Protein AF-0000000066574871 (afdb_homodimer)

Nearest PDB structures (foldseek):
  5jp5-assembly3_C  TM=9.914E-01  e=4.142E-23  Rattus norvegicus
  5jpg-assembly1_A  TM=9.359E-01  e=5.657E-23  Rattus norvegicus
  3wv6-assembly2_B  TM=9.680E-01  e=3.611E-21  Homo sapiens
  3nv2-assembly1_A  TM=9.596E-01  e=7.871E-21  Homo sapiens
  5nld-assembly1_B  TM=9.326E-01  e=5.595E-13  Gallus gallus

Organism: Rattus norvegicus (NCBI:txid10116)

Structure (mmCIF, N/CA/C/O backbone):
data_AF-0000000066574871-model_v1
#
loop_
_entity.id
_entity.type
_entity.pdbx_description
1 polymer Galectin
#
loop_
_atom_site.group_PDB
_atom_site.id
_atom_site.type_symbol
_atom_site.label_atom_id
_atom_site.label_alt_id
_atom_site.label_comp_id
_atom_site.label_asym_id
_atom_site.label_entity_id
_atom_site.label_seq_id
_atom_site.pdbx_PDB_ins_code
_atom_site.Cartn_x
_atom_site.Cartn_y
_atom_site.Cartn_z
_atom_site.occupancy
_atom_site.B_iso_or_equiv
_atom_site.auth_seq_id
_atom_site.auth_comp_id
_atom_site.auth_asym_id
_atom_site.auth_atom_id
_atom_site.pdbx_PDB_model_num
ATOM 1 N N . MET A 1 1 ? 4.863 -33 -29.828 1 23.64 1 MET A N 1
ATOM 2 C CA . MET A 1 1 ? 4.766 -32.375 -28.516 1 23.64 1 MET A CA 1
ATOM 3 C C . MET A 1 1 ? 4.41 -30.906 -28.656 1 23.64 1 MET A C 1
ATOM 5 O O . MET A 1 1 ? 5.008 -30.188 -29.453 1 23.64 1 MET A O 1
ATOM 9 N N . GLY A 1 2 ? 3.1 -30.438 -28.438 1 27.36 2 GLY A N 1
ATOM 10 C CA . GLY A 1 2 ? 2.348 -29.328 -28.984 1 27.36 2 GLY A CA 1
ATOM 11 C C . GLY A 1 2 ? 2.965 -27.969 -28.656 1 27.36 2 GLY A C 1
ATOM 12 O O . GLY A 1 2 ? 3.516 -27.781 -27.562 1 27.36 2 GLY A O 1
ATOM 13 N N . ARG A 1 3 ? 3.59 -27.234 -29.438 1 31.97 3 ARG A N 1
ATOM 14 C CA . ARG A 1 3 ? 4.023 -25.844 -29.547 1 31.97 3 ARG A CA 1
ATOM 15 C C . ARG A 1 3 ? 2.988 -24.906 -28.938 1 31.97 3 ARG A C 1
ATOM 17 O O . ARG A 1 3 ? 2.021 -24.531 -29.609 1 31.97 3 ARG A O 1
ATOM 24 N N . GLY A 1 4 ? 2.291 -25.234 -27.906 1 35.19 4 GLY A N 1
ATOM 25 C CA . GLY A 1 4 ? 1.147 -24.5 -27.391 1 35.19 4 GLY A CA 1
ATOM 26 C C . GLY A 1 4 ? 1.333 -22.984 -27.438 1 35.19 4 GLY A C 1
ATOM 27 O O . GLY A 1 4 ? 2.463 -22.5 -27.406 1 35.19 4 GLY A O 1
ATOM 28 N N . ASP A 1 5 ? 0.382 -22.141 -28 1 36.69 5 ASP A N 1
ATOM 29 C CA . ASP A 1 5 ? 0.042 -20.781 -28.422 1 36.69 5 ASP A CA 1
ATOM 30 C C . ASP A 1 5 ? 0.341 -19.781 -27.297 1 36.69 5 ASP A C 1
ATOM 32 O O . ASP A 1 5 ? -0.518 -19.5 -26.453 1 36.69 5 ASP A O 1
ATOM 36 N N . TRP A 1 6 ? 1.341 -19.891 -26.531 1 39.75 6 TRP A N 1
ATOM 37 C CA . TRP A 1 6 ? 1.643 -18.672 -25.781 1 39.75 6 TRP A CA 1
ATOM 38 C C . TRP A 1 6 ? 1.499 -17.438 -26.672 1 39.75 6 TRP A C 1
ATOM 40 O O . TRP A 1 6 ? 1.79 -16.312 -26.234 1 39.75 6 TRP A O 1
ATOM 50 N N . GLU A 1 7 ? 1.401 -17.562 -28.031 1 43.69 7 GLU A N 1
ATOM 51 C CA . GLU A 1 7 ? 1.072 -16.5 -28.969 1 43.69 7 GLU A CA 1
ATOM 52 C C . GLU A 1 7 ? -0.058 -15.625 -28.438 1 43.69 7 GLU A C 1
ATOM 54 O O . GLU A 1 7 ? -0.18 -14.461 -28.828 1 43.69 7 GLU A O 1
ATOM 59 N N . TRP A 1 8 ? -0.9 -16.266 -27.672 1 42.22 8 TRP A N 1
ATOM 60 C CA . TRP A 1 8 ? -1.989 -15.445 -27.156 1 42.22 8 TRP A CA 1
ATOM 61 C C . TRP A 1 8 ? -1.45 -14.297 -26.328 1 42.22 8 TRP A C 1
ATOM 63 O O . TRP A 1 8 ? -2.082 -13.242 -26.234 1 42.22 8 TRP A O 1
ATOM 73 N N . TYR A 1 9 ? -0.286 -14.57 -25.562 1 46.28 9 TYR A N 1
ATOM 74 C CA . TYR A 1 9 ? 0.274 -13.445 -24.828 1 46.28 9 TYR A CA 1
ATOM 75 C C . TYR A 1 9 ? 0.568 -12.273 -25.75 1 46.28 9 TYR A C 1
ATOM 77 O O . TYR A 1 9 ? 0.369 -11.109 -25.375 1 46.28 9 TYR A O 1
ATOM 85 N N . ARG A 1 10 ? 1.122 -12.602 -26.922 1 42.72 10 ARG A N 1
ATOM 86 C CA . ARG A 1 10 ? 1.511 -11.562 -27.875 1 42.72 10 ARG A CA 1
ATOM 87 C C . ARG A 1 10 ? 0.312 -10.711 -28.281 1 42.72 10 ARG A C 1
ATOM 89 O O . ARG A 1 10 ? 0.451 -9.508 -28.516 1 42.72 10 ARG A O 1
ATOM 96 N N . SER A 1 11 ? -0.796 -11.328 -28.516 1 42.88 11 SER A N 1
ATOM 97 C CA . SER A 1 11 ? -1.905 -10.539 -29.031 1 42.88 11 SER A CA 1
ATOM 98 C C . SER A 1 11 ? -2.441 -9.57 -27.984 1 42.88 11 SER A C 1
ATOM 100 O O . SER A 1 11 ? -3.219 -8.672 -28.297 1 42.88 11 SER A O 1
ATOM 102 N N . PHE A 1 12 ? -2.406 -9.898 -26.797 1 38.66 12 PHE A N 1
ATOM 103 C CA . PHE A 1 12 ? -2.963 -8.961 -25.844 1 38.66 12 PHE A CA 1
ATOM 104 C C . PHE A 1 12 ? -1.996 -7.809 -25.578 1 38.66 12 PHE A C 1
ATOM 106 O O . PHE A 1 12 ? -2.299 -6.895 -24.812 1 38.66 12 PHE A O 1
ATOM 113 N N . GLU A 1 13 ? -0.702 -8.102 -25.844 1 38.5 13 GLU A N 1
ATOM 114 C CA . GLU A 1 13 ? 0.28 -7.18 -25.281 1 38.5 13 GLU A CA 1
ATOM 115 C C . GLU A 1 13 ? 0.178 -5.801 -25.922 1 38.5 13 GLU A C 1
ATOM 117 O O . GLU A 1 13 ? 1.027 -4.938 -25.688 1 38.5 13 GLU A O 1
ATOM 122 N N . THR A 1 14 ? -0.305 -5.688 -27.188 1 34.19 14 THR A N 1
ATOM 123 C CA . THR A 1 14 ? 0.33 -4.48 -27.688 1 34.19 14 THR A CA 1
ATOM 124 C C . THR A 1 14 ? 0.051 -3.293 -26.781 1 34.19 14 THR A C 1
ATOM 126 O O . THR A 1 14 ? -0.873 -2.514 -27.016 1 34.19 14 THR A O 1
ATOM 129 N N . SER A 1 15 ? -0.258 -3.52 -25.609 1 34.56 15 SER A N 1
ATOM 130 C CA . SER A 1 15 ? -0.177 -2.18 -25.031 1 34.56 15 SER A CA 1
ATOM 131 C C . SER A 1 15 ? 1.118 -1.483 -25.438 1 34.56 15 SER A C 1
ATOM 133 O O . SER A 1 15 ? 2.148 -2.135 -25.625 1 34.56 15 SER A O 1
ATOM 135 N N . LYS A 1 16 ? 1.036 -0.289 -26.062 1 33.47 16 LYS A N 1
ATOM 136 C CA . LYS A 1 16 ? 2.127 0.599 -26.453 1 33.47 16 LYS A CA 1
ATOM 137 C C . LYS A 1 16 ? 3.326 0.443 -25.531 1 33.47 16 LYS A C 1
ATOM 139 O O . LYS A 1 16 ? 3.16 0.327 -24.312 1 33.47 16 LYS A O 1
ATOM 144 N N . PRO A 1 17 ? 4.48 0.003 -26.031 1 35.03 17 PRO A N 1
ATOM 145 C CA . PRO A 1 17 ? 5.73 0.038 -25.266 1 35.03 17 PRO A CA 1
ATOM 146 C C . PRO A 1 17 ? 5.797 1.215 -24.297 1 35.03 17 PRO A C 1
ATOM 148 O O . PRO A 1 17 ? 5.41 2.332 -24.656 1 35.03 17 PRO A O 1
ATOM 151 N N . PHE A 1 18 ? 5.551 0.995 -23.016 1 32.69 18 PHE A N 1
ATOM 152 C CA . PHE A 1 18 ? 6.004 2.127 -22.219 1 32.69 18 PHE A CA 1
ATOM 153 C C . PHE A 1 18 ? 7.367 2.615 -22.688 1 32.69 18 PHE A C 1
ATOM 155 O O . PHE A 1 18 ? 8.297 1.822 -22.844 1 32.69 18 PHE A O 1
ATOM 162 N N . PRO A 1 19 ? 7.504 3.498 -23.469 1 31.59 19 PRO A N 1
ATOM 163 C CA . PRO A 1 19 ? 8.836 3.988 -23.828 1 31.59 19 PRO A CA 1
ATOM 164 C C . PRO A 1 19 ? 9.867 3.773 -22.719 1 31.59 19 PRO A C 1
ATOM 166 O O . PRO A 1 19 ? 9.508 3.775 -21.547 1 31.59 19 PRO A O 1
ATOM 169 N N . ASN A 1 20 ? 11.023 3.004 -22.812 1 33.38 20 ASN A N 1
ATOM 170 C CA . ASN A 1 20 ? 12.281 2.984 -22.078 1 33.38 20 ASN A CA 1
ATOM 171 C C . ASN A 1 20 ? 12.609 4.355 -21.5 1 33.38 20 ASN A C 1
ATOM 173 O O . ASN A 1 20 ? 13.781 4.672 -21.266 1 33.38 20 ASN A O 1
ATOM 177 N N . THR A 1 21 ? 12.094 5.512 -22.125 1 31.58 21 THR A N 1
ATOM 178 C CA . THR A 1 21 ? 12.742 6.75 -21.703 1 31.58 21 THR A CA 1
ATOM 179 C C . THR A 1 21 ? 13.203 6.652 -20.25 1 31.58 21 THR A C 1
ATOM 181 O O . THR A 1 21 ? 12.664 5.855 -19.469 1 31.58 21 THR A O 1
ATOM 184 N N . LEU A 1 22 ? 14.328 7.523 -19.734 1 32.81 22 LEU A N 1
ATOM 185 C CA . LEU A 1 22 ? 14.969 7.941 -18.484 1 32.81 22 LEU A CA 1
ATOM 186 C C . LEU A 1 22 ? 14.016 7.785 -17.297 1 32.81 22 LEU A C 1
ATOM 188 O O . LEU A 1 22 ? 12.812 7.598 -17.5 1 32.81 22 LEU A O 1
ATOM 192 N N . PHE A 1 23 ? 14.305 8.531 -16 1 36.84 23 PHE A N 1
ATOM 193 C CA . PHE A 1 23 ? 13.719 8.812 -14.703 1 36.84 23 PHE A CA 1
ATOM 194 C C . PHE A 1 23 ? 12.242 9.164 -14.844 1 36.84 23 PHE A C 1
ATOM 196 O O . PHE A 1 23 ? 11.898 10.234 -15.336 1 36.84 23 PHE A O 1
ATOM 203 N N . SER A 1 24 ? 11.312 8.391 -15.391 1 38.84 24 SER A N 1
ATOM 204 C CA . SER A 1 24 ? 9.906 8.383 -15.773 1 38.84 24 SER A CA 1
ATOM 205 C C . SER A 1 24 ? 9.07 9.266 -14.844 1 38.84 24 SER A C 1
ATOM 207 O O . SER A 1 24 ? 9.461 9.516 -13.703 1 38.84 24 SER A O 1
ATOM 209 N N . PRO A 1 25 ? 7.875 9.742 -15.227 1 42.28 25 PRO A N 1
ATOM 210 C CA . PRO A 1 25 ? 6.742 10.336 -14.516 1 42.28 25 PRO A CA 1
ATOM 211 C C . PRO A 1 25 ? 6.449 9.633 -13.188 1 42.28 25 PRO A C 1
ATOM 213 O O . PRO A 1 25 ? 6.797 8.461 -13.016 1 42.28 25 PRO A O 1
ATOM 216 N N . SER A 1 26 ? 6.367 10.258 -12.102 1 48.22 26 SER A N 1
ATOM 217 C CA . SER A 1 26 ? 5.941 9.836 -10.773 1 48.22 26 SER A CA 1
ATOM 218 C C . SER A 1 26 ? 5.051 8.602 -10.836 1 48.22 26 SER A C 1
ATOM 220 O O . SER A 1 26 ? 3.941 8.656 -11.375 1 48.22 26 SER A O 1
ATOM 222 N N . GLN A 1 27 ? 5.645 7.445 -11.297 1 56.41 27 GLN A N 1
ATOM 223 C CA . GLN A 1 27 ? 4.758 6.289 -11.266 1 56.41 27 GLN A CA 1
ATOM 224 C C . GLN A 1 27 ? 3.801 6.359 -10.078 1 56.41 27 GLN A C 1
ATOM 226 O O . GLN A 1 27 ? 4.234 6.527 -8.938 1 56.41 27 GLN A O 1
ATOM 231 N N . GLN A 1 28 ? 2.588 6.742 -10.469 1 67.88 28 GLN A N 1
ATOM 232 C CA . GLN A 1 28 ? 1.53 6.852 -9.469 1 67.88 28 GLN A CA 1
ATOM 233 C C . GLN A 1 28 ? 1.326 5.523 -8.742 1 67.88 28 GLN A C 1
ATOM 235 O O . GLN A 1 28 ? 1.281 4.465 -9.367 1 67.88 28 GLN A O 1
ATOM 240 N N . THR A 1 29 ? 1.732 5.391 -7.543 1 83.12 29 THR A N 1
ATOM 241 C CA . THR A 1 29 ? 1.494 4.23 -6.691 1 83.12 29 THR A CA 1
ATOM 242 C C . THR A 1 29 ? 0.019 4.133 -6.312 1 83.12 29 THR A C 1
ATOM 244 O O . THR A 1 29 ? -0.715 5.121 -6.395 1 83.12 29 THR A O 1
ATOM 247 N N . ILE A 1 30 ? -0.481 2.953 -6.125 1 88.19 30 ILE A N 1
ATOM 248 C CA . ILE A 1 30 ? -1.837 2.748 -5.625 1 88.19 30 ILE A CA 1
ATOM 249 C C . ILE A 1 30 ? -1.949 3.291 -4.203 1 88.19 30 ILE A C 1
ATOM 251 O O . ILE A 1 30 ? -1.2 2.877 -3.312 1 88.19 30 ILE A O 1
ATOM 255 N N . PRO A 1 31 ? -2.83 4.215 -4.059 1 91.69 31 PRO A N 1
ATOM 256 C CA . PRO A 1 31 ? -2.98 4.77 -2.709 1 91.69 31 PRO A CA 1
ATOM 257 C C . PRO A 1 31 ? -3.611 3.781 -1.731 1 91.69 31 PRO A C 1
ATOM 259 O O . PRO A 1 31 ? -4.32 2.861 -2.148 1 91.69 31 PRO A O 1
ATOM 262 N N . PHE A 1 32 ? -3.268 3.893 -0.49 1 92.88 32 PHE A N 1
ATOM 263 C CA . PHE A 1 32 ? -3.918 3.201 0.617 1 92.88 32 PHE A CA 1
ATOM 264 C C . PHE A 1 32 ? -5.125 3.99 1.114 1 92.88 32 PHE A C 1
ATOM 266 O O . PHE A 1 32 ? -5.043 5.207 1.302 1 92.88 32 PHE A O 1
ATOM 273 N N . PHE A 1 33 ? -6.289 3.314 1.351 1 93.69 33 PHE A N 1
ATOM 274 C CA . PHE A 1 33 ? -7.484 3.932 1.912 1 93.69 33 PHE A CA 1
ATOM 275 C C . PHE A 1 33 ? -7.992 3.139 3.109 1 93.69 33 PHE A C 1
ATOM 277 O O . PHE A 1 33 ? -7.953 1.906 3.107 1 93.69 33 PHE A O 1
ATOM 284 N N . THR A 1 34 ? -8.445 3.834 4.062 1 94.44 34 THR A N 1
ATOM 285 C CA . THR A 1 34 ? -9.18 3.182 5.145 1 94.44 34 THR A CA 1
ATOM 286 C C . THR A 1 34 ? -10.203 4.133 5.75 1 94.44 34 THR A C 1
ATOM 288 O O . THR A 1 34 ? -10.047 5.352 5.684 1 94.44 34 THR A O 1
ATOM 291 N N . SER A 1 35 ? -11.203 3.6 6.367 1 96.62 35 SER A N 1
ATOM 292 C CA . SER A 1 35 ? -12.25 4.402 6.992 1 96.62 35 SER A CA 1
ATOM 293 C C . SER A 1 35 ? -11.82 4.895 8.367 1 96.62 35 SER A C 1
ATOM 295 O O . SER A 1 35 ? -10.977 4.277 9.016 1 96.62 35 SER A O 1
ATOM 297 N N . ILE A 1 36 ? -12.367 5.961 8.688 1 97.69 36 ILE A N 1
ATOM 298 C CA . ILE A 1 36 ? -12.32 6.469 10.047 1 97.69 36 ILE A CA 1
ATOM 299 C C . ILE A 1 36 ? -13.672 6.273 10.727 1 97.69 36 ILE A C 1
ATOM 301 O O . ILE A 1 36 ? -14.586 7.086 10.547 1 97.69 36 ILE A O 1
ATOM 305 N N . PRO A 1 37 ? -13.711 5.309 11.547 1 96.19 37 PRO A N 1
ATOM 306 C CA . PRO A 1 37 ? -15.023 4.992 12.125 1 96.19 37 PRO A CA 1
ATOM 307 C C . PRO A 1 37 ? -15.625 6.16 12.906 1 96.19 37 PRO A C 1
ATOM 309 O O . PRO A 1 37 ? -14.93 6.793 13.711 1 96.19 37 PRO A O 1
ATOM 312 N N . ASN A 1 38 ? -16.812 6.488 12.625 1 95.75 38 ASN A N 1
ATOM 313 C CA . ASN A 1 38 ? -17.594 7.531 13.289 1 95.75 38 ASN A CA 1
ATOM 314 C C . ASN A 1 38 ? -17.094 8.922 12.914 1 95.75 38 ASN A C 1
ATOM 316 O O . ASN A 1 38 ? -17.484 9.914 13.547 1 95.75 38 ASN A O 1
ATOM 320 N N . GLY A 1 39 ? -16.219 9 11.961 1 97.69 39 GLY A N 1
ATOM 321 C CA . GLY A 1 39 ? -15.68 10.289 11.586 1 97.69 39 GLY A CA 1
ATOM 322 C C . GLY A 1 39 ? -14.711 10.852 12.609 1 97.69 39 GLY A C 1
ATOM 323 O O . GLY A 1 39 ? -14.453 10.227 13.641 1 97.69 39 GLY A O 1
ATOM 324 N N . PHE A 1 40 ? -14.148 11.93 12.203 1 97.56 40 PHE A N 1
ATOM 325 C CA . PHE A 1 40 ? -13.227 12.578 13.133 1 97.56 40 PHE A CA 1
ATOM 326 C C . PHE A 1 40 ? -13.984 13.43 14.141 1 97.56 40 PHE A C 1
ATOM 328 O O . PHE A 1 40 ? -15.109 13.852 13.883 1 97.56 40 PHE A O 1
ATOM 335 N N . TYR A 1 41 ? -13.5 13.633 15.336 1 97.56 41 TYR A N 1
ATOM 336 C CA . TYR A 1 41 ? -14.07 14.445 16.406 1 97.56 41 TYR A CA 1
ATOM 337 C C . TYR A 1 41 ? -13 14.828 17.422 1 97.56 41 TYR A C 1
ATOM 339 O O . TYR A 1 41 ? -11.953 14.188 17.5 1 97.56 41 TYR A O 1
ATOM 347 N N . PRO A 1 42 ? -13.258 15.883 18.125 1 97.19 42 PRO A N 1
ATOM 348 C CA . PRO A 1 42 ? -12.25 16.328 19.094 1 97.19 42 PRO A CA 1
ATOM 349 C C . PRO A 1 42 ? -11.781 15.203 20.016 1 97.19 42 PRO A C 1
ATOM 351 O O . PRO A 1 42 ? -12.594 14.414 20.5 1 97.19 42 PRO A O 1
ATOM 354 N N . SER A 1 43 ? -10.484 15.062 20.156 1 96.38 43 SER A N 1
ATOM 355 C CA . SER A 1 43 ? -9.773 14.109 21.016 1 96.38 43 SER A CA 1
ATOM 356 C C . SER A 1 43 ? -9.484 12.812 20.266 1 96.38 43 SER A C 1
ATOM 358 O O . SER A 1 43 ? -8.695 11.984 20.719 1 96.38 43 SER A O 1
ATOM 360 N N . LYS A 1 44 ? -10.148 12.602 19.141 1 97.44 44 LYS A N 1
ATOM 361 C CA . LYS A 1 44 ? -9.789 11.461 18.312 1 97.44 44 LYS A CA 1
ATOM 362 C C . LYS A 1 44 ? -8.453 11.688 17.609 1 97.44 44 LYS A C 1
ATOM 364 O O . LYS A 1 44 ? -8.148 12.805 17.188 1 97.44 44 LYS A O 1
ATOM 369 N N . SER A 1 45 ? -7.695 10.648 17.484 1 98.19 45 SER A N 1
ATOM 370 C CA . SER A 1 45 ? -6.395 10.781 16.844 1 98.19 45 SER A CA 1
ATOM 371 C C . SER A 1 45 ? -6.145 9.633 15.867 1 98.19 45 SER A C 1
ATOM 373 O O . SER A 1 45 ? -6.801 8.594 15.938 1 98.19 45 SER A O 1
ATOM 375 N N . ILE A 1 46 ? -5.316 9.805 14.945 1 98.19 46 ILE A N 1
ATOM 376 C CA . ILE A 1 46 ? -4.852 8.828 13.969 1 98.19 46 ILE A CA 1
ATOM 377 C C . ILE A 1 46 ? -3.332 8.711 14.039 1 98.19 46 ILE A C 1
ATOM 379 O O . ILE A 1 46 ? -2.629 9.711 14.156 1 98.19 46 ILE A O 1
ATOM 383 N N . ASN A 1 47 ? -2.875 7.488 13.992 1 97.62 47 ASN A N 1
ATOM 384 C CA . ASN A 1 47 ? -1.445 7.195 13.961 1 97.62 47 ASN A CA 1
ATOM 385 C C . ASN A 1 47 ? -1.049 6.496 12.664 1 97.62 47 ASN A C 1
ATOM 387 O O . ASN A 1 47 ? -1.697 5.531 12.25 1 97.62 47 ASN A O 1
ATOM 391 N N . ILE A 1 48 ? -0.055 6.992 12.031 1 97.56 48 ILE A N 1
ATOM 392 C CA . ILE A 1 48 ? 0.458 6.43 10.789 1 97.56 48 ILE A CA 1
ATOM 393 C C . ILE A 1 48 ? 1.97 6.238 10.898 1 97.56 48 ILE A C 1
ATOM 395 O O . ILE A 1 48 ? 2.693 7.164 11.273 1 97.56 48 ILE A O 1
ATOM 399 N N . SER A 1 49 ? 2.457 5.094 10.586 1 97.25 49 SER A N 1
ATOM 400 C CA . SER A 1 49 ? 3.895 4.852 10.562 1 97.25 49 SER A CA 1
ATOM 401 C C . SER A 1 49 ? 4.32 4.16 9.273 1 97.25 49 SER A C 1
ATOM 403 O O . SER A 1 49 ? 3.521 3.463 8.641 1 97.25 49 SER A O 1
ATOM 405 N N . GLY A 1 50 ? 5.527 4.398 8.953 1 96 50 GLY A N 1
ATOM 406 C CA . GLY A 1 50 ? 6.086 3.818 7.746 1 96 50 GLY A CA 1
ATOM 407 C C . GLY A 1 50 ? 7.566 4.109 7.574 1 96 50 GLY A C 1
ATOM 408 O O . GLY A 1 50 ? 8.234 4.52 8.523 1 96 50 GLY A O 1
ATOM 409 N N . VAL A 1 51 ? 8.023 3.828 6.371 1 93.75 51 VAL A N 1
ATOM 410 C CA . VAL A 1 51 ? 9.391 4.121 5.969 1 93.75 51 VAL A CA 1
ATOM 411 C C . VAL A 1 51 ? 9.391 4.988 4.711 1 93.75 51 VAL A C 1
ATOM 413 O O . VAL A 1 51 ? 8.68 4.695 3.748 1 93.75 51 VAL A O 1
ATOM 416 N N . VAL A 1 52 ? 10.109 6.062 4.82 1 96.06 52 VAL A N 1
ATOM 417 C CA . VAL A 1 52 ? 10.312 6.879 3.627 1 96.06 52 VAL A CA 1
ATOM 418 C C . VAL A 1 52 ? 11.281 6.176 2.68 1 96.06 52 VAL A C 1
ATOM 420 O O . VAL A 1 52 ? 12.344 5.711 3.098 1 96.06 52 VAL A O 1
ATOM 423 N N . LEU A 1 53 ? 10.93 6.07 1.431 1 92.31 53 LEU A N 1
ATOM 424 C CA . LEU A 1 53 ? 11.797 5.391 0.474 1 92.31 53 LEU A CA 1
ATOM 425 C C . LEU A 1 53 ? 13.094 6.168 0.267 1 92.31 53 LEU A C 1
ATOM 427 O O . LEU A 1 53 ? 13.117 7.391 0.407 1 92.31 53 LEU A O 1
ATOM 431 N N . PRO A 1 54 ? 14.18 5.551 -0.082 1 91.94 54 PRO A N 1
ATOM 432 C CA . PRO A 1 54 ? 15.477 6.211 -0.218 1 91.94 54 PRO A CA 1
ATOM 433 C C . PRO A 1 54 ? 15.484 7.297 -1.291 1 91.94 54 PRO A C 1
ATOM 435 O O . PRO A 1 54 ? 16.234 8.273 -1.186 1 91.94 54 PRO A O 1
ATOM 438 N N . ASP A 1 55 ? 14.703 7.141 -2.35 1 91.81 55 ASP A N 1
ATOM 439 C CA . ASP A 1 55 ? 14.68 8.117 -3.438 1 91.81 55 ASP A CA 1
ATOM 440 C C . ASP A 1 55 ? 13.359 8.891 -3.447 1 91.81 55 ASP A C 1
ATOM 442 O O . ASP A 1 55 ? 12.922 9.367 -4.496 1 91.81 55 ASP A O 1
ATOM 446 N N . ALA A 1 56 ? 12.805 9.008 -2.336 1 94.75 56 ALA A N 1
ATOM 447 C CA . ALA A 1 56 ? 11.484 9.602 -2.219 1 94.75 56 ALA A CA 1
ATOM 448 C C . ALA A 1 56 ? 11.484 11.047 -2.727 1 94.75 56 ALA A C 1
ATOM 450 O O . ALA A 1 56 ? 12.422 11.797 -2.461 1 94.75 56 ALA A O 1
ATOM 451 N N . LYS A 1 57 ? 10.5 11.391 -3.471 1 96.31 57 LYS A N 1
ATOM 452 C CA . LYS A 1 57 ? 10.25 12.773 -3.846 1 96.31 57 LYS A CA 1
ATOM 453 C C . LYS A 1 57 ? 9.195 13.406 -2.936 1 96.31 57 LYS A C 1
ATOM 455 O O . LYS A 1 57 ? 9.359 14.547 -2.492 1 96.31 57 LYS A O 1
ATOM 460 N N . ARG A 1 58 ? 8.195 12.68 -2.75 1 97.62 58 ARG A N 1
ATOM 461 C CA . ARG A 1 58 ? 7.117 13.203 -1.924 1 97.62 58 ARG A CA 1
ATOM 462 C C . ARG A 1 58 ? 6.148 12.102 -1.518 1 97.62 58 ARG A C 1
ATOM 464 O O . ARG A 1 58 ? 6.168 11.008 -2.092 1 97.62 58 ARG A O 1
ATOM 471 N N . PHE A 1 59 ? 5.328 12.312 -0.508 1 97.62 59 PHE A N 1
ATOM 472 C CA . PHE A 1 59 ? 4.152 11.523 -0.162 1 97.62 59 PHE A CA 1
ATOM 473 C C . PHE A 1 59 ? 3.068 12.398 0.453 1 97.62 59 PHE A C 1
ATOM 475 O O . PHE A 1 59 ? 3.273 13.602 0.651 1 97.62 59 PHE A O 1
ATOM 482 N N . HIS A 1 60 ? 1.871 11.789 0.643 1 98.5 60 HIS A N 1
ATOM 483 C CA . HIS A 1 60 ? 0.855 12.609 1.291 1 98.5 60 HIS A CA 1
ATOM 484 C C . HIS A 1 60 ? -0.069 11.766 2.158 1 98.5 60 HIS A C 1
ATOM 486 O O . HIS A 1 60 ? -0.182 10.555 1.951 1 98.5 60 HIS A O 1
ATOM 492 N N . ILE A 1 61 ? -0.604 12.391 3.076 1 98.69 61 ILE A N 1
ATOM 493 C CA . ILE A 1 61 ? -1.67 11.906 3.947 1 98.69 61 ILE A CA 1
ATOM 494 C C . ILE A 1 61 ? -2.891 12.812 3.822 1 98.69 61 ILE A C 1
ATOM 496 O O . ILE A 1 61 ? -2.803 14.016 4.07 1 98.69 61 ILE A O 1
ATOM 500 N N . ASN A 1 62 ? -3.99 12.273 3.418 1 98.75 62 ASN A N 1
ATOM 501 C CA . ASN A 1 62 ? -5.227 13.031 3.258 1 98.75 62 ASN A CA 1
ATOM 502 C C . ASN A 1 62 ? -6.309 12.547 4.219 1 98.75 62 ASN A C 1
ATOM 504 O O . ASN A 1 62 ? -6.57 11.344 4.312 1 98.75 62 ASN A O 1
ATOM 508 N N . LEU A 1 63 ? -6.867 13.453 4.941 1 98.88 63 LEU A N 1
ATOM 509 C CA . LEU A 1 63 ? -8.156 13.234 5.59 1 98.88 63 LEU A CA 1
ATOM 510 C C . LEU A 1 63 ? -9.297 13.719 4.703 1 98.88 63 LEU A C 1
ATOM 512 O O . LEU A 1 63 ? -9.406 14.914 4.418 1 98.88 63 LEU A O 1
ATOM 516 N N . ARG A 1 64 ? -10.133 12.805 4.348 1 98.62 64 ARG A N 1
ATOM 517 C CA . ARG A 1 64 ? -11.078 13.117 3.283 1 98.62 64 ARG A CA 1
ATOM 518 C C . ARG A 1 64 ? -12.5 13.258 3.834 1 98.62 64 ARG A C 1
ATOM 520 O O . ARG A 1 64 ? -12.859 12.594 4.809 1 98.62 64 ARG A O 1
ATOM 527 N N . CYS A 1 65 ? -13.219 14.031 3.182 1 96.81 65 CYS A N 1
ATOM 528 C CA . CYS A 1 65 ? -14.641 14.289 3.332 1 96.81 65 CYS A CA 1
ATOM 529 C C . CYS A 1 65 ? -15.352 14.234 1.984 1 96.81 65 CYS A C 1
ATOM 531 O O . CYS A 1 65 ? -15.469 15.242 1.296 1 96.81 65 CYS A O 1
ATOM 533 N N . GLY A 1 66 ? -15.961 13 1.732 1 94.88 66 GLY A N 1
ATOM 534 C CA . GLY A 1 66 ? -16.469 12.875 0.378 1 94.88 66 GLY A CA 1
ATOM 535 C C . GLY A 1 66 ? -15.414 13.094 -0.685 1 94.88 66 GLY A C 1
ATOM 536 O O . GLY A 1 66 ? -14.367 12.445 -0.668 1 94.88 66 GLY A O 1
ATOM 537 N N . GLY A 1 67 ? -15.68 13.992 -1.551 1 96.69 67 GLY A N 1
ATOM 538 C CA . GLY A 1 67 ? -14.742 14.297 -2.623 1 96.69 67 GLY A CA 1
ATOM 539 C C . GLY A 1 67 ? -13.695 15.32 -2.227 1 96.69 67 GLY A C 1
ATOM 540 O O . GLY A 1 67 ? -12.734 15.555 -2.965 1 96.69 67 GLY A O 1
ATOM 541 N N . ASP A 1 68 ? -13.867 15.836 -1.072 1 98.62 68 ASP A N 1
ATOM 542 C CA . ASP A 1 68 ? -12.977 16.891 -0.613 1 98.62 68 ASP A CA 1
ATOM 543 C C . ASP A 1 68 ? -11.859 16.328 0.267 1 98.62 68 ASP A C 1
ATOM 545 O O . ASP A 1 68 ? -11.93 15.172 0.693 1 98.62 68 ASP A O 1
ATOM 549 N N . ILE A 1 69 ? -10.859 17.109 0.422 1 98.88 69 ILE A N 1
ATOM 550 C CA . ILE A 1 69 ? -9.773 16.844 1.348 1 98.88 69 ILE A CA 1
ATOM 551 C C . ILE A 1 69 ? -9.758 17.891 2.461 1 98.88 69 ILE A C 1
ATOM 553 O O . ILE A 1 69 ? -9.453 19.047 2.217 1 98.88 69 ILE A O 1
ATOM 557 N N . ALA A 1 70 ? -10.102 17.484 3.641 1 98.88 70 ALA A N 1
ATOM 558 C CA . ALA A 1 70 ? -10.156 18.406 4.773 1 98.88 70 ALA A CA 1
ATOM 559 C C . ALA A 1 70 ? -8.75 18.797 5.23 1 98.88 70 ALA A C 1
ATOM 561 O O . ALA A 1 70 ? -8.516 19.953 5.609 1 98.88 70 ALA A O 1
ATOM 562 N N . PHE A 1 71 ? -7.82 17.875 5.145 1 98.88 71 PHE A N 1
ATOM 563 C CA . PHE A 1 71 ? -6.441 18.078 5.57 1 98.88 71 PHE A CA 1
ATOM 564 C C . PHE A 1 71 ? -5.477 17.281 4.699 1 98.88 71 PHE A C 1
ATOM 566 O O . PHE A 1 71 ? -5.555 16.062 4.641 1 98.88 71 PHE A O 1
ATOM 573 N N . HIS A 1 72 ? -4.703 17.984 4.031 1 98.88 72 HIS A N 1
ATOM 574 C CA . HIS A 1 72 ? -3.635 17.453 3.188 1 98.88 72 HIS A CA 1
ATOM 575 C C . HIS A 1 72 ? -2.266 17.703 3.814 1 98.88 72 HIS A C 1
ATOM 577 O O . HIS A 1 72 ? -1.886 18.859 4.055 1 98.88 72 HIS A O 1
ATOM 583 N N . LEU A 1 73 ? -1.608 16.703 4.168 1 98.88 73 LEU A N 1
ATOM 584 C CA . LEU A 1 73 ? -0.233 16.766 4.652 1 98.88 73 LEU A CA 1
ATOM 585 C C . LEU A 1 73 ? 0.731 16.188 3.617 1 98.88 73 LEU A C 1
ATOM 587 O O . LEU A 1 73 ? 0.641 15.016 3.262 1 98.88 73 LEU A O 1
ATOM 591 N N . ASN A 1 74 ? 1.685 17.016 3.191 1 98.81 74 ASN A N 1
ATOM 592 C CA . ASN A 1 74 ? 2.457 16.641 2.014 1 98.81 74 ASN A CA 1
ATOM 593 C C . ASN A 1 74 ? 3.934 16.984 2.176 1 98.81 74 ASN A C 1
ATOM 595 O O . ASN A 1 74 ? 4.367 18.078 1.771 1 98.81 74 ASN A O 1
ATOM 599 N N . PRO A 1 75 ? 4.723 16.094 2.742 1 98.69 75 PRO A N 1
ATOM 600 C CA . PRO A 1 75 ? 6.18 16.266 2.705 1 98.69 75 PRO A CA 1
ATOM 601 C C . PRO A 1 75 ? 6.742 16.234 1.284 1 98.69 75 PRO A C 1
ATOM 603 O O . PRO A 1 75 ? 6.418 15.336 0.506 1 98.69 75 PRO A O 1
ATOM 606 N N . ARG A 1 76 ? 7.484 17.172 0.979 1 98.38 76 ARG A N 1
ATOM 607 C CA . ARG A 1 76 ? 8.203 17.297 -0.284 1 98.38 76 ARG A CA 1
ATOM 608 C C . ARG A 1 76 ? 9.711 17.359 -0.05 1 98.38 76 ARG A C 1
ATOM 610 O O . ARG A 1 76 ? 10.219 18.375 0.448 1 98.38 76 ARG A O 1
ATOM 617 N N . PHE A 1 77 ? 10.383 16.391 -0.487 1 98 77 PHE A N 1
ATOM 618 C CA . PHE A 1 77 ? 11.766 16.234 -0.067 1 98 77 PHE A CA 1
ATOM 619 C C . PHE A 1 77 ? 12.688 17.156 -0.855 1 98 77 PHE A C 1
ATOM 621 O O . PHE A 1 77 ? 13.703 17.609 -0.337 1 98 77 PHE A O 1
ATOM 628 N N . ASN A 1 78 ? 12.328 17.406 -2.004 1 97.38 78 ASN A N 1
ATOM 629 C CA . ASN A 1 78 ? 13.133 18.312 -2.809 1 97.38 78 ASN A CA 1
ATOM 630 C C . ASN A 1 78 ? 13.07 19.734 -2.279 1 97.38 78 ASN A C 1
ATOM 632 O O . ASN A 1 78 ? 14.039 20.484 -2.383 1 97.38 78 ASN A O 1
ATOM 636 N N . GLU A 1 79 ? 11.93 20.125 -1.664 1 97.44 79 GLU A N 1
ATOM 637 C CA . GLU A 1 79 ? 11.719 21.469 -1.119 1 97.44 79 GLU A CA 1
ATOM 638 C C . GLU A 1 79 ? 12.023 21.5 0.375 1 97.44 79 GLU A C 1
ATOM 640 O O . GLU A 1 79 ? 12.094 22.578 0.973 1 97.44 79 GLU A O 1
ATOM 645 N N . LYS A 1 80 ? 12.203 20.375 0.906 1 97.31 80 LYS A N 1
ATOM 646 C CA . LYS A 1 80 ? 12.422 20.234 2.344 1 97.31 80 LYS A CA 1
ATOM 647 C C . LYS A 1 80 ? 11.32 20.953 3.131 1 97.31 80 LYS A C 1
ATOM 649 O O . LYS A 1 80 ? 11.609 21.719 4.051 1 97.31 80 LYS A O 1
ATOM 654 N N . VAL A 1 81 ? 10.078 20.688 2.742 1 98.19 81 VAL A N 1
ATOM 655 C CA . VAL A 1 81 ? 8.93 21.297 3.404 1 98.19 81 VAL A CA 1
ATOM 656 C C . VAL A 1 81 ? 7.855 20.234 3.645 1 98.19 81 VAL A C 1
ATOM 658 O O . VAL A 1 81 ? 7.902 19.141 3.053 1 98.19 81 VAL A O 1
ATOM 661 N N . VAL A 1 82 ? 6.996 20.562 4.574 1 98.75 82 VAL A N 1
ATOM 662 C CA . VAL A 1 82 ? 5.754 19.812 4.746 1 98.75 82 VAL A CA 1
ATOM 663 C C . VAL A 1 82 ? 4.562 20.734 4.465 1 98.75 82 VAL A C 1
ATOM 665 O O . VAL A 1 82 ? 4.152 21.516 5.332 1 98.75 82 VAL A O 1
ATOM 668 N N . VAL A 1 83 ? 4.008 20.562 3.309 1 98.81 83 VAL A N 1
ATOM 669 C CA . VAL A 1 83 ? 2.895 21.422 2.893 1 98.81 83 VAL A CA 1
ATOM 670 C C . VAL A 1 83 ? 1.604 20.938 3.553 1 98.81 83 VAL A C 1
ATOM 672 O O . VAL A 1 83 ? 1.347 19.734 3.625 1 98.81 83 VAL A O 1
ATOM 675 N N . ARG A 1 84 ? 0.805 21.797 4.094 1 98.88 84 ARG A N 1
ATOM 676 C CA . ARG A 1 84 ? -0.558 21.547 4.551 1 98.88 84 ARG A CA 1
ATOM 677 C C . ARG A 1 84 ? -1.566 22.359 3.738 1 98.88 84 ARG A C 1
ATOM 679 O O . ARG A 1 84 ? -1.292 23.484 3.346 1 98.88 84 ARG A O 1
ATOM 686 N N . ASN A 1 85 ? -2.641 21.75 3.451 1 98.88 85 ASN A N 1
ATOM 687 C CA . ASN A 1 85 ? -3.639 22.406 2.623 1 98.88 85 ASN A CA 1
ATOM 688 C C . ASN A 1 85 ? -4.988 21.703 2.693 1 98.88 85 ASN A C 1
ATOM 690 O O . ASN A 1 85 ? -5.121 20.672 3.355 1 98.88 85 ASN A O 1
ATOM 694 N N . THR A 1 86 ? -5.988 22.328 2.223 1 98.88 86 THR A N 1
ATOM 695 C CA . THR A 1 86 ? -7.336 21.797 2.066 1 98.88 86 THR A CA 1
ATOM 696 C C . THR A 1 86 ? -7.797 21.906 0.616 1 98.88 86 THR A C 1
ATOM 698 O O . THR A 1 86 ? -7.551 22.922 -0.042 1 98.88 86 THR A O 1
ATOM 701 N N . GLN A 1 87 ? -8.391 20.875 0.135 1 98.88 87 GLN A N 1
ATOM 702 C CA . GLN A 1 87 ? -8.961 20.891 -1.209 1 98.88 87 GLN A CA 1
ATOM 703 C C . GLN A 1 87 ? -10.484 20.828 -1.164 1 98.88 87 GLN A C 1
ATOM 705 O O . GLN A 1 87 ? -11.055 19.891 -0.599 1 98.88 87 GLN A O 1
ATOM 710 N N . ILE A 1 88 ? -11.125 21.797 -1.756 1 98.31 88 ILE A N 1
ATOM 711 C CA . ILE A 1 88 ? -12.586 21.875 -1.8 1 98.31 88 ILE A CA 1
ATOM 712 C C . ILE A 1 88 ? -13.055 21.969 -3.25 1 98.31 88 ILE A C 1
ATOM 714 O O . ILE A 1 88 ? -12.594 22.844 -3.996 1 98.31 88 ILE A O 1
ATOM 718 N N . ASN A 1 89 ? -13.883 21.047 -3.695 1 97.19 89 ASN A N 1
ATOM 719 C CA . ASN A 1 89 ? -14.391 21.031 -5.062 1 97.19 89 ASN A CA 1
ATOM 720 C C . ASN A 1 89 ? -13.258 21.047 -6.082 1 97.19 89 ASN A C 1
ATOM 722 O O . ASN A 1 89 ? -13.25 21.875 -6.992 1 97.19 89 ASN A O 1
ATOM 726 N N . ASN A 1 90 ? -12.227 20.312 -5.742 1 97.19 90 ASN A N 1
ATOM 727 C CA . ASN A 1 90 ? -11.086 20.078 -6.621 1 97.19 90 ASN A CA 1
ATOM 728 C C . ASN A 1 90 ? -10.203 21.312 -6.734 1 97.19 90 ASN A C 1
ATOM 730 O O . ASN A 1 90 ? -9.422 21.438 -7.68 1 97.19 90 ASN A O 1
ATOM 734 N N . SER A 1 91 ? -10.383 22.188 -5.812 1 98.38 91 SER A N 1
ATOM 735 C CA . SER A 1 91 ? -9.539 23.375 -5.77 1 98.38 91 SER A CA 1
ATOM 736 C C . SER A 1 91 ? -8.773 23.469 -4.453 1 98.38 91 SER A C 1
ATOM 738 O O . SER A 1 91 ? -9.367 23.375 -3.375 1 98.38 91 SER A O 1
ATOM 740 N N . TRP A 1 92 ? -7.562 23.656 -4.645 1 98.69 92 TRP A N 1
ATOM 741 C CA . TRP A 1 92 ? -6.715 23.812 -3.465 1 98.69 92 TRP A CA 1
ATOM 742 C C . TRP A 1 92 ? -6.828 25.219 -2.893 1 98.69 92 TRP A C 1
ATOM 744 O O . TRP A 1 92 ? -6.949 26.203 -3.639 1 98.69 92 TRP A O 1
ATOM 754 N N . GLY A 1 93 ? -6.777 25.312 -1.562 1 98.75 93 GLY A N 1
ATOM 755 C CA . GLY A 1 93 ? -6.621 26.594 -0.9 1 98.75 93 GLY A CA 1
ATOM 756 C C . GLY A 1 93 ? -5.176 27.062 -0.821 1 98.75 93 GLY A C 1
ATOM 757 O O . GLY A 1 93 ? -4.32 26.547 -1.551 1 98.75 93 GLY A O 1
ATOM 758 N N . PRO A 1 94 ? -4.926 28.031 0.04 1 98.5 94 PRO A N 1
ATOM 759 C CA . PRO A 1 94 ? -3.541 28.453 0.25 1 98.5 94 PRO A CA 1
ATOM 760 C C . PRO A 1 94 ? -2.717 27.438 1.027 1 98.5 94 PRO A C 1
ATOM 762 O O . PRO A 1 94 ? -3.193 26.875 2.021 1 98.5 94 PRO A O 1
ATOM 765 N N . GLU A 1 95 ? -1.559 27.25 0.538 1 98.69 95 GLU A N 1
ATOM 766 C CA . GLU A 1 95 ? -0.652 26.328 1.208 1 98.69 95 GLU A CA 1
ATOM 767 C C . GLU A 1 95 ? -0.105 26.922 2.5 1 98.69 95 GLU A C 1
ATOM 769 O O . GLU A 1 95 ? 0.191 28.125 2.559 1 98.69 95 GLU A O 1
ATOM 774 N N . GLU A 1 96 ? -0.032 26.125 3.51 1 98.5 96 GLU A N 1
ATOM 775 C CA . GLU A 1 96 ? 0.813 26.406 4.668 1 98.5 96 GLU A CA 1
ATOM 776 C C . GLU A 1 96 ? 2.121 25.625 4.594 1 98.5 96 GLU A C 1
ATOM 778 O O . GLU A 1 96 ? 2.117 24.422 4.312 1 98.5 96 GLU A O 1
ATOM 783 N N . ARG A 1 97 ? 3.295 26.203 4.895 1 97.69 97 ARG A N 1
ATOM 784 C CA . ARG A 1 97 ? 4.578 25.562 4.629 1 97.69 97 ARG A CA 1
ATOM 785 C C . ARG A 1 97 ? 5.52 25.719 5.82 1 97.69 97 ARG A C 1
ATOM 787 O O . ARG A 1 97 ? 6.551 25.031 5.891 1 97.69 97 ARG A O 1
ATOM 794 N N . SER A 1 98 ? 5.152 26.562 6.754 1 94.62 98 SER A N 1
ATOM 795 C CA . SER A 1 98 ? 6.059 26.875 7.855 1 94.62 98 SER A CA 1
ATOM 796 C C . SER A 1 98 ? 6.234 25.672 8.781 1 94.62 98 SER A C 1
ATOM 798 O O . SER A 1 98 ? 5.273 24.953 9.062 1 94.62 98 SER A O 1
ATOM 800 N N . LEU A 1 99 ? 7.469 25.469 9.172 1 92.75 99 LEU A N 1
ATOM 801 C CA . LEU A 1 99 ? 7.828 24.453 10.156 1 92.75 99 LEU A CA 1
ATOM 802 C C . LEU A 1 99 ? 8.625 25.078 11.305 1 92.75 99 LEU A C 1
ATOM 804 O O . LEU A 1 99 ? 9.383 26.031 11.102 1 92.75 99 LEU A O 1
ATOM 808 N N . PRO A 1 100 ? 8.375 24.562 12.531 1 90.94 100 PRO A N 1
ATOM 809 C CA . PRO A 1 100 ? 9.188 25.062 13.641 1 90.94 100 PRO A CA 1
ATOM 810 C C . PRO A 1 100 ? 10.664 24.688 13.508 1 90.94 100 PRO A C 1
ATOM 812 O O . PRO A 1 100 ? 11.523 25.344 14.094 1 90.94 100 PRO A O 1
ATOM 815 N N . GLY A 1 101 ? 11 23.719 12.82 1 91.81 101 GLY A N 1
ATOM 816 C CA . GLY A 1 101 ? 12.352 23.219 12.617 1 91.81 101 GLY A CA 1
ATOM 817 C C . GLY A 1 101 ? 12.578 22.656 11.227 1 91.81 101 GLY A C 1
ATOM 818 O O . GLY A 1 101 ? 12.016 23.156 10.25 1 91.81 101 GLY A O 1
ATOM 819 N N . ARG A 1 102 ? 13.461 21.781 11.18 1 94 102 ARG A N 1
ATOM 820 C CA . ARG A 1 102 ? 13.82 21.188 9.898 1 94 102 ARG A CA 1
ATOM 821 C C . ARG A 1 102 ? 12.773 20.156 9.453 1 94 102 ARG A C 1
ATOM 823 O O . ARG A 1 102 ? 11.906 19.781 10.242 1 94 102 ARG A O 1
ATOM 830 N N . MET A 1 103 ? 12.828 19.812 8.18 1 97.44 103 MET A N 1
ATOM 831 C CA . MET A 1 103 ? 12.031 18.719 7.648 1 97.44 103 MET A CA 1
ATOM 832 C C . MET A 1 103 ? 12.172 17.469 8.523 1 97.44 103 MET A C 1
ATOM 834 O O . MET A 1 103 ? 13.273 16.969 8.734 1 97.44 103 MET A O 1
ATOM 838 N N . PRO A 1 104 ? 11.008 17 9.016 1 98.12 104 PRO A N 1
ATOM 839 C CA . PRO A 1 104 ? 11.102 15.938 10.023 1 98.12 104 PRO A CA 1
ATOM 840 C C . PRO A 1 104 ? 11.188 14.547 9.398 1 98.12 104 PRO A C 1
ATOM 842 O O . PRO A 1 104 ? 11.391 13.555 10.109 1 98.12 104 PRO A O 1
ATOM 845 N N . PHE A 1 105 ? 11.055 14.422 8.102 1 98.5 105 PHE A N 1
ATOM 846 C CA . PHE A 1 105 ? 11.125 13.156 7.387 1 98.5 105 PHE A CA 1
ATOM 847 C C . PHE A 1 105 ? 12.453 13.016 6.652 1 98.5 105 PHE A C 1
ATOM 849 O O . PHE A 1 105 ? 12.938 13.984 6.055 1 98.5 105 PHE A O 1
ATOM 856 N N . ASN A 1 106 ? 12.984 11.852 6.773 1 98 106 ASN A N 1
ATOM 857 C CA . ASN A 1 106 ? 14.25 11.594 6.094 1 98 106 ASN A CA 1
ATOM 858 C C . ASN A 1 106 ? 14.156 10.375 5.18 1 98 106 ASN A C 1
ATOM 860 O O . ASN A 1 106 ? 13.586 9.344 5.566 1 98 106 ASN A O 1
ATOM 864 N N . ARG A 1 107 ? 14.688 10.57 4.02 1 96.38 107 ARG A N 1
ATOM 865 C CA . ARG A 1 107 ? 14.727 9.445 3.084 1 96.38 107 ARG A CA 1
ATOM 866 C C . ARG A 1 107 ? 15.398 8.234 3.713 1 96.38 107 ARG A C 1
ATOM 868 O O . ARG A 1 107 ? 16.406 8.367 4.418 1 96.38 107 ARG A O 1
ATOM 875 N N . GLY A 1 108 ? 14.742 7.035 3.406 1 93.62 108 GLY A N 1
ATOM 876 C CA . GLY A 1 108 ? 15.328 5.789 3.875 1 93.62 108 GLY A CA 1
ATOM 877 C C . GLY A 1 108 ? 15.062 5.523 5.344 1 93.62 108 GLY A C 1
ATOM 878 O O . GLY A 1 108 ? 15.531 4.523 5.891 1 93.62 108 GLY A O 1
ATOM 879 N N . GLN A 1 109 ? 14.281 6.348 5.996 1 96.5 109 GLN A N 1
ATOM 880 C CA . GLN A 1 109 ? 14.102 6.234 7.441 1 96.5 109 GLN A CA 1
ATOM 881 C C . GLN A 1 109 ? 12.633 6.043 7.801 1 96.5 109 GLN A C 1
ATOM 883 O O . GLN A 1 109 ? 11.75 6.465 7.059 1 96.5 109 GLN A O 1
ATOM 888 N N . SER A 1 110 ? 12.484 5.395 8.922 1 96.62 110 SER A N 1
ATOM 889 C CA . SER A 1 110 ? 11.133 5.211 9.453 1 96.62 110 SER A CA 1
ATOM 890 C C . SER A 1 110 ? 10.586 6.516 10.023 1 96.62 110 SER A C 1
ATOM 892 O O . SER A 1 110 ? 11.344 7.426 10.352 1 96.62 110 SER A O 1
ATOM 894 N N . PHE A 1 111 ? 9.312 6.609 10.062 1 97.62 111 PHE A N 1
ATOM 895 C CA . PHE A 1 111 ? 8.625 7.762 10.641 1 97.62 111 PHE A CA 1
ATOM 896 C C . PHE A 1 111 ? 7.34 7.332 11.336 1 97.62 111 PHE A C 1
ATOM 898 O O . PHE A 1 111 ? 6.836 6.234 11.102 1 97.62 111 PHE A O 1
ATOM 905 N N . SER A 1 112 ? 6.879 8.156 12.219 1 98 112 SER A N 1
ATOM 906 C CA . SER A 1 112 ? 5.551 8.055 12.82 1 98 112 SER A CA 1
ATOM 907 C C . SER A 1 112 ? 4.848 9.406 12.836 1 98 112 SER A C 1
ATOM 909 O O . SER A 1 112 ? 5.43 10.414 13.25 1 98 112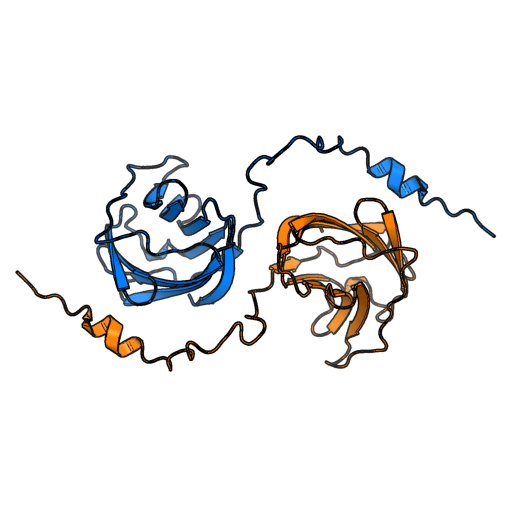 SER A O 1
ATOM 911 N N . VAL A 1 113 ? 3.623 9.453 12.344 1 98.44 113 VAL A N 1
ATOM 912 C CA . VAL A 1 113 ? 2.805 10.656 12.336 1 98.44 113 VAL A CA 1
ATOM 913 C C . VAL A 1 113 ? 1.602 10.477 13.258 1 98.44 113 VAL A C 1
ATOM 915 O O . VAL A 1 113 ? 0.951 9.43 13.242 1 98.44 113 VAL A O 1
ATOM 918 N N . TRP A 1 114 ? 1.394 11.453 14.023 1 98.31 114 TRP A N 1
ATOM 919 C CA . TRP A 1 114 ? 0.227 11.516 14.898 1 98.31 114 TRP A CA 1
ATOM 920 C C . TRP A 1 114 ? -0.617 12.75 14.586 1 98.31 114 TRP A C 1
ATOM 922 O O . TRP A 1 114 ? -0.114 13.875 14.602 1 98.31 114 TRP A O 1
ATOM 932 N N . ILE A 1 115 ? -1.861 12.57 14.242 1 98.62 115 ILE A N 1
ATOM 933 C CA . ILE A 1 115 ? -2.789 13.664 13.984 1 98.62 115 ILE A CA 1
ATOM 934 C C . ILE A 1 115 ? -3.908 13.656 15.023 1 98.62 115 ILE A C 1
ATOM 936 O O . ILE A 1 115 ? -4.695 12.703 15.078 1 98.62 115 ILE A O 1
ATOM 940 N N . LEU A 1 116 ? -3.951 14.648 15.797 1 98.5 116 LEU A N 1
ATOM 941 C CA . LEU A 1 116 ? -4.973 14.789 16.828 1 98.5 116 LEU A CA 1
ATOM 942 C C . LEU A 1 116 ? -6.02 15.82 16.406 1 98.5 116 LEU A C 1
ATOM 944 O O . LEU A 1 116 ? -5.676 16.938 16 1 98.5 116 LEU A O 1
ATOM 948 N N . CYS A 1 117 ? -7.25 15.453 16.516 1 98.5 117 CYS A N 1
ATOM 949 C CA . CYS A 1 117 ? -8.328 16.391 16.203 1 98.5 117 CYS A CA 1
ATOM 950 C C . CYS A 1 117 ? -8.734 17.188 17.438 1 98.5 117 CYS A C 1
ATOM 952 O O . CYS A 1 117 ? -9.078 16.609 18.469 1 98.5 117 CYS A O 1
ATOM 954 N N . GLU A 1 118 ? -8.633 18.453 17.297 1 97.75 118 GLU A N 1
ATOM 955 C CA . GLU A 1 118 ? -9.195 19.375 18.281 1 97.75 118 GLU A CA 1
ATOM 956 C C . GLU A 1 118 ? -10.43 20.094 17.719 1 97.75 118 GLU A C 1
ATOM 958 O O . GLU A 1 118 ? -10.758 19.938 16.531 1 97.75 118 GLU A O 1
ATOM 963 N N . GLY A 1 119 ? -11.094 20.812 18.562 1 96.94 119 GLY A N 1
ATOM 964 C CA . GLY A 1 119 ? -12.289 21.516 18.125 1 96.94 119 GLY A CA 1
ATOM 965 C C . GLY A 1 119 ? -12.023 22.5 17 1 96.94 119 GLY A C 1
ATOM 966 O O . GLY A 1 119 ? -12.883 22.719 16.141 1 96.94 119 GLY A O 1
ATOM 967 N N . HIS A 1 120 ? -10.828 23.094 17.047 1 97.75 120 HIS A N 1
ATOM 968 C CA . HIS A 1 120 ? -10.609 24.188 16.109 1 97.75 120 HIS A CA 1
ATOM 969 C C . HIS A 1 120 ? -9.5 23.859 15.117 1 97.75 120 HIS A C 1
ATOM 971 O O . HIS A 1 120 ? -9.289 24.578 14.148 1 97.75 120 HIS A O 1
ATOM 977 N N . CYS A 1 121 ? -8.797 22.781 15.383 1 98.5 121 CYS A N 1
ATOM 978 C CA . CYS A 1 121 ? -7.648 22.5 14.523 1 98.5 121 CYS A CA 1
ATOM 979 C C . CYS A 1 121 ? -7.234 21.031 14.625 1 98.5 121 CYS A C 1
ATOM 981 O O . CYS A 1 121 ? -7.746 20.297 15.469 1 98.5 121 CYS A O 1
ATOM 983 N N . PHE A 1 122 ? -6.383 20.625 13.672 1 98.56 122 PHE A N 1
ATOM 984 C CA . PHE A 1 122 ? -5.57 19.422 13.812 1 98.56 122 PHE A CA 1
ATOM 985 C C . PHE A 1 122 ? -4.207 19.75 14.406 1 98.56 122 PHE A C 1
ATOM 987 O O . PHE A 1 122 ? -3.572 20.734 14.016 1 98.56 122 PHE A O 1
ATOM 994 N N . LYS A 1 123 ? -3.80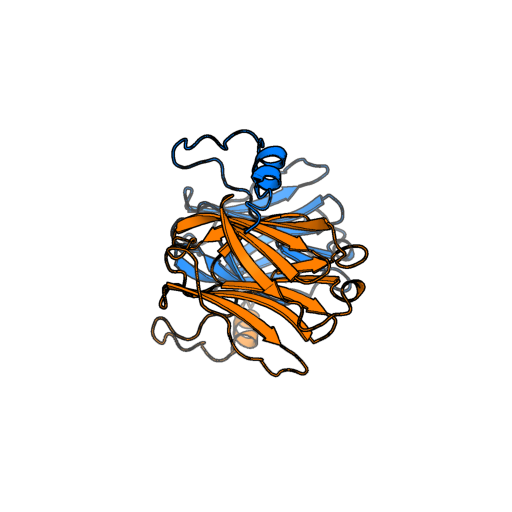7 18.953 15.336 1 98.31 123 LYS A N 1
ATOM 995 C CA . LYS A 1 123 ? -2.424 19 15.805 1 98.31 123 LYS A CA 1
ATOM 996 C C . LYS A 1 123 ? -1.622 17.812 15.258 1 98.31 123 LYS A C 1
ATOM 998 O O . LYS A 1 123 ? -2.086 16.672 15.289 1 98.31 123 LYS A O 1
ATOM 1003 N N . VAL A 1 124 ? -0.42 18.125 14.773 1 98.38 124 VAL A N 1
ATOM 1004 C CA . VAL A 1 124 ? 0.365 17.078 14.117 1 98.38 124 VAL A CA 1
ATOM 1005 C C . VAL A 1 124 ? 1.717 16.938 14.812 1 98.38 124 VAL A C 1
ATOM 1007 O O . VAL A 1 124 ? 2.381 17.938 15.102 1 98.38 124 VAL A O 1
ATOM 1010 N N . ALA A 1 125 ? 2.066 15.727 15.078 1 97.94 125 ALA A N 1
ATOM 1011 C CA . ALA A 1 125 ? 3.398 15.398 15.578 1 97.94 125 ALA A CA 1
ATOM 1012 C C . ALA A 1 125 ? 4.078 14.367 14.688 1 97.94 125 ALA A C 1
ATOM 1014 O O . ALA A 1 125 ? 3.42 13.469 14.156 1 97.94 125 ALA A O 1
ATOM 1015 N N . VAL A 1 126 ? 5.344 14.531 14.508 1 98.06 126 VAL A N 1
ATOM 1016 C CA . VAL A 1 126 ? 6.18 13.562 13.805 1 98.06 126 VAL A CA 1
ATOM 1017 C C . VAL A 1 126 ? 7.289 13.07 14.727 1 98.06 126 VAL A C 1
ATOM 1019 O O . VAL A 1 126 ? 8.039 13.875 15.297 1 98.06 126 VAL A O 1
ATOM 1022 N N . ASP A 1 127 ? 7.262 11.789 14.852 1 96.56 127 ASP A N 1
ATOM 1023 C CA . ASP A 1 127 ? 8.242 11.156 15.727 1 96.56 127 ASP A CA 1
ATOM 1024 C C . ASP A 1 127 ? 8.234 11.789 17.109 1 96.56 127 ASP A C 1
ATOM 1026 O O . ASP A 1 127 ? 9.289 12.109 17.656 1 96.56 127 ASP A O 1
ATOM 1030 N N . GLY A 1 128 ? 7.09 12.031 17.516 1 94.75 128 GLY A N 1
ATOM 1031 C CA . GLY A 1 128 ? 6.887 12.5 18.891 1 94.75 128 GLY A CA 1
ATOM 1032 C C . GLY A 1 128 ? 7.078 13.992 19.047 1 94.75 128 GLY A C 1
ATOM 1033 O O . GLY A 1 128 ? 6.93 14.531 20.141 1 94.75 128 GLY A O 1
ATOM 1034 N N . GLN A 1 129 ? 7.375 14.672 17.969 1 95.69 129 GLN A N 1
ATOM 1035 C CA . GLN A 1 129 ? 7.594 16.109 18.016 1 95.69 129 GLN A CA 1
ATOM 1036 C C . GLN A 1 129 ? 6.469 16.875 17.312 1 95.69 129 GLN A C 1
ATOM 1038 O O . GLN A 1 129 ? 6.16 16.578 16.156 1 95.69 129 GLN A O 1
ATOM 1043 N N . HIS A 1 130 ? 5.945 17.922 18.094 1 96.38 130 HIS A N 1
ATOM 1044 C CA . HIS A 1 130 ? 4.914 18.766 17.5 1 96.38 130 HIS A CA 1
ATOM 1045 C C . HIS A 1 130 ? 5.477 19.609 16.359 1 96.38 130 HIS A C 1
ATOM 1047 O O . HIS A 1 130 ? 6.504 20.266 16.516 1 96.38 130 HIS A O 1
ATOM 1053 N N . ILE A 1 131 ? 4.656 19.578 15.211 1 96.31 131 ILE A N 1
ATOM 1054 C CA . ILE A 1 131 ? 5.262 20.312 14.109 1 96.31 131 ILE A CA 1
ATOM 1055 C C . ILE A 1 131 ? 4.32 21.422 13.641 1 96.31 131 ILE A C 1
ATOM 1057 O O . ILE A 1 131 ? 4.754 22.406 13.039 1 96.31 131 ILE A O 1
ATOM 1061 N N . CYS A 1 132 ? 2.982 21.234 13.898 1 96.88 132 CYS A N 1
ATOM 1062 C CA . CYS A 1 132 ? 2.1 22.297 13.438 1 96.88 132 CYS A CA 1
ATOM 1063 C C . CYS A 1 132 ? 0.68 22.078 13.953 1 96.88 132 CYS A C 1
ATOM 1065 O O . CYS A 1 132 ? 0.345 21 14.438 1 96.88 132 CYS A O 1
ATOM 1067 N N . GLU A 1 133 ? -0.021 23.156 13.945 1 97.62 133 GLU A N 1
ATOM 1068 C CA . GLU A 1 133 ? -1.479 23.188 14.008 1 97.62 133 GLU A CA 1
ATOM 1069 C C . GLU A 1 133 ? -2.082 23.609 12.672 1 97.62 133 GLU A C 1
ATOM 1071 O O . GLU A 1 133 ? -1.553 24.5 12.008 1 97.62 133 GLU A O 1
ATOM 1076 N N . TYR A 1 134 ? -3.127 22.922 12.289 1 98.62 134 TYR A N 1
ATOM 1077 C CA . TYR A 1 134 ? -3.838 23.281 11.062 1 98.62 134 TYR A CA 1
ATOM 1078 C C . TYR A 1 134 ? -5.309 23.562 11.352 1 98.62 134 TYR A C 1
ATOM 1080 O O . TYR A 1 134 ? -6.082 22.641 11.625 1 98.62 134 TYR A O 1
ATOM 1088 N N . TYR A 1 135 ? -5.609 24.828 11.242 1 98.69 135 TYR A N 1
ATOM 1089 C CA . TYR A 1 135 ? -6.973 25.219 11.578 1 98.69 135 TYR A CA 1
ATOM 1090 C C . TYR A 1 135 ? -7.965 24.703 10.547 1 98.69 135 TYR A C 1
ATOM 1092 O O . TYR A 1 135 ? -7.699 24.734 9.344 1 98.69 135 TYR A O 1
ATOM 1100 N N . HIS A 1 136 ? -9.125 24.266 11.117 1 98.62 136 HIS A N 1
ATOM 1101 C CA . HIS A 1 136 ? -10.125 23.641 10.266 1 98.62 136 HIS A CA 1
ATOM 1102 C C . HIS A 1 136 ? -10.633 24.609 9.203 1 98.62 136 HIS A C 1
ATOM 1104 O O . HIS A 1 136 ? -11.117 25.703 9.531 1 98.62 136 HIS A O 1
ATOM 1110 N N . ARG A 1 137 ? -10.531 24.219 7.934 1 98.44 137 ARG A N 1
ATOM 1111 C CA . ARG A 1 137 ? -11.188 24.969 6.863 1 98.44 137 ARG A CA 1
ATOM 1112 C C . ARG A 1 137 ? -12.531 24.344 6.508 1 98.44 137 ARG A C 1
ATOM 1114 O O . ARG A 1 137 ? -13.438 25.047 6.047 1 98.44 137 ARG A O 1
ATOM 1121 N N . LEU A 1 138 ? -12.648 23.062 6.68 1 98 138 LEU A N 1
ATOM 1122 C CA . LEU A 1 138 ? -13.914 22.344 6.688 1 98 138 LEU A CA 1
ATOM 1123 C C . LEU A 1 138 ? -14.32 21.984 8.109 1 98 138 LEU A C 1
ATOM 1125 O O . LEU A 1 138 ? -13.648 21.188 8.773 1 98 138 LEU A O 1
ATOM 1129 N N . LYS A 1 139 ? -15.414 22.469 8.531 1 96.19 139 LYS A N 1
ATOM 1130 C CA . LYS A 1 139 ? -15.695 22.484 9.961 1 96.19 139 LYS A CA 1
ATOM 1131 C C . LYS A 1 139 ? -16.578 21.328 10.367 1 96.19 139 LYS A C 1
ATOM 1133 O O . LYS A 1 139 ? -16.734 21.047 11.562 1 96.19 139 LYS A O 1
ATOM 1138 N N . ASN A 1 140 ? -17.203 20.672 9.406 1 97.31 140 ASN A N 1
ATOM 1139 C CA . ASN A 1 140 ? -17.984 19.5 9.766 1 97.31 140 ASN A CA 1
ATOM 1140 C C . ASN A 1 140 ? -17.094 18.266 9.961 1 97.31 140 ASN A C 1
ATOM 1142 O O . ASN A 1 140 ? -17.016 17.422 9.078 1 97.31 140 ASN A O 1
ATOM 1146 N N . LEU A 1 141 ? -16.609 18.094 11.133 1 98.12 141 LEU A N 1
ATOM 1147 C CA . LEU A 1 141 ? -15.555 17.125 11.453 1 98.12 141 LEU A CA 1
ATOM 1148 C C . LEU A 1 141 ? -16.047 15.695 11.273 1 98.12 141 LEU A C 1
ATOM 1150 O O . LEU A 1 141 ? -15.344 14.844 10.734 1 98.12 141 LEU A O 1
ATOM 1154 N N . PRO A 1 142 ? -17.328 15.367 11.664 1 97.81 142 PRO A N 1
ATOM 1155 C CA . PRO A 1 142 ? -17.781 13.984 11.523 1 97.81 142 PRO A CA 1
ATOM 1156 C C . PRO A 1 142 ? -17.781 13.508 10.07 1 97.81 142 PRO A C 1
ATOM 1158 O O . PRO A 1 142 ? -17.781 12.305 9.805 1 97.81 142 PRO A O 1
ATOM 1161 N N . ASP A 1 143 ? -17.781 14.422 9.156 1 98.12 143 ASP A N 1
ATOM 1162 C CA . ASP A 1 143 ? -17.781 14.07 7.742 1 98.12 143 ASP A CA 1
ATOM 1163 C C . ASP A 1 143 ? -16.375 13.664 7.281 1 98.12 143 ASP A C 1
ATOM 1165 O O . ASP A 1 143 ? -16.219 13.102 6.191 1 98.12 143 ASP A O 1
ATOM 1169 N N . ILE A 1 144 ? -15.398 14.016 8.039 1 98.62 144 ILE A N 1
ATOM 1170 C CA . ILE A 1 144 ? -14.047 13.539 7.77 1 98.62 144 ILE A CA 1
ATOM 1171 C C . ILE A 1 144 ? -13.938 12.062 8.148 1 98.62 144 ILE A C 1
ATOM 1173 O O . ILE A 1 144 ? -13.688 11.734 9.312 1 98.62 144 ILE A O 1
ATOM 1177 N N . ASN A 1 145 ? -14.039 11.141 7.125 1 98.56 145 ASN A N 1
ATOM 1178 C CA . ASN A 1 145 ? -14.273 9.75 7.504 1 98.56 145 ASN A CA 1
ATOM 1179 C C . ASN A 1 145 ? -13.406 8.797 6.695 1 98.56 145 ASN A C 1
ATOM 1181 O O . ASN A 1 145 ? -13.609 7.582 6.73 1 98.56 145 ASN A O 1
ATOM 1185 N N . THR A 1 146 ? -12.5 9.273 5.906 1 98.25 146 THR A N 1
ATOM 1186 C CA . THR A 1 146 ? -11.609 8.43 5.109 1 98.25 146 THR A CA 1
ATOM 1187 C C . THR A 1 146 ? -10.172 8.93 5.184 1 98.25 146 THR A C 1
ATOM 1189 O O . THR A 1 146 ? -9.922 10.133 5.043 1 98.25 146 THR A O 1
ATOM 1192 N N . LEU A 1 147 ? -9.258 8.039 5.492 1 98.31 147 LEU A N 1
ATOM 1193 C CA . LEU A 1 147 ? -7.828 8.297 5.43 1 98.31 147 LEU A CA 1
ATOM 1194 C C . LEU A 1 147 ? -7.238 7.785 4.121 1 98.31 147 LEU A C 1
ATOM 1196 O O . LEU A 1 147 ? -7.523 6.66 3.705 1 98.31 147 LEU A O 1
ATOM 1200 N N . GLU A 1 148 ? -6.555 8.617 3.467 1 97.38 148 GLU A N 1
ATOM 1201 C CA . GLU A 1 148 ? -5.824 8.258 2.254 1 97.38 148 GLU A CA 1
ATOM 1202 C C . GLU A 1 148 ? -4.328 8.516 2.412 1 97.38 148 GLU A C 1
ATOM 1204 O O . GLU A 1 148 ? -3.922 9.586 2.859 1 97.38 148 GLU A O 1
ATOM 1209 N N . VAL A 1 149 ? -3.492 7.535 2.1 1 97.19 149 VAL A N 1
ATOM 1210 C CA . VAL A 1 149 ? -2.043 7.703 2.127 1 97.19 149 VAL A CA 1
ATOM 1211 C C . VAL A 1 149 ? -1.443 7.234 0.802 1 97.19 149 VAL A C 1
ATOM 1213 O O . VAL A 1 149 ? -1.779 6.156 0.307 1 97.19 149 VAL A O 1
ATOM 1216 N N . ALA A 1 150 ? -0.576 8.055 0.251 1 94.88 150 ALA A N 1
ATOM 1217 C CA . ALA A 1 150 ? 0.035 7.699 -1.026 1 94.88 150 ALA A CA 1
ATOM 1218 C C . ALA A 1 150 ? 1.396 8.367 -1.19 1 94.88 150 ALA A C 1
ATOM 1220 O O . ALA A 1 150 ? 1.717 9.32 -0.477 1 94.88 150 ALA A O 1
ATOM 1221 N N . GLY A 1 151 ? 2.146 7.801 -2.188 1 94.44 151 GLY A N 1
ATOM 1222 C CA . GLY A 1 151 ? 3.443 8.383 -2.498 1 94.44 151 GLY A CA 1
ATOM 1223 C C . GLY A 1 151 ? 4.605 7.473 -2.137 1 94.44 151 GLY A C 1
ATOM 1224 O O . GLY A 1 151 ? 4.477 6.25 -2.172 1 94.44 151 GLY A O 1
ATOM 1225 N N . ASP A 1 152 ? 5.75 8.102 -1.843 1 93.12 152 ASP A N 1
ATOM 1226 C CA . ASP A 1 152 ? 7.027 7.395 -1.811 1 93.12 152 ASP A CA 1
ATOM 1227 C C . ASP A 1 152 ? 7.344 6.902 -0.401 1 93.12 152 ASP A C 1
ATOM 1229 O O . ASP A 1 152 ? 8.398 7.219 0.151 1 93.12 152 ASP A O 1
ATOM 1233 N N . I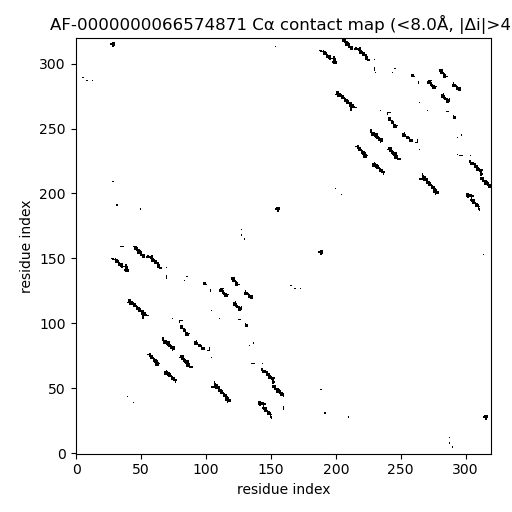LE A 1 153 ? 6.41 6.105 0.079 1 93.88 153 ILE A N 1
ATOM 1234 C CA . ILE A 1 153 ? 6.59 5.512 1.398 1 93.88 153 ILE A CA 1
ATOM 1235 C C . ILE A 1 153 ? 6.094 4.066 1.383 1 93.88 153 ILE A C 1
ATOM 1237 O O . ILE A 1 153 ? 5.371 3.662 0.469 1 93.88 153 ILE A O 1
ATOM 1241 N N . GLN A 1 154 ? 6.574 3.385 2.342 1 90.94 154 GLN A N 1
ATOM 1242 C CA . GLN A 1 154 ? 6 2.092 2.699 1 90.94 154 GLN A CA 1
ATOM 1243 C C . GLN A 1 154 ? 5.293 2.156 4.047 1 90.94 154 GLN A C 1
ATOM 1245 O O . GLN A 1 154 ? 5.918 2.443 5.07 1 90.94 154 GLN A O 1
ATOM 1250 N N . LEU A 1 155 ? 3.988 1.844 4.027 1 93.25 155 LEU A N 1
ATOM 1251 C CA . LEU A 1 155 ? 3.219 1.915 5.262 1 93.25 155 LEU A CA 1
ATOM 1252 C C . LEU A 1 155 ? 3.434 0.667 6.109 1 93.25 155 LEU A C 1
ATOM 1254 O O . LEU A 1 155 ? 3.467 -0.448 5.586 1 93.25 155 LEU A O 1
ATOM 1258 N N . THR A 1 156 ? 3.623 0.896 7.406 1 92.31 156 THR A N 1
ATOM 1259 C CA . THR A 1 156 ? 3.818 -0.234 8.305 1 92.31 156 THR A CA 1
ATOM 1260 C C . THR A 1 156 ? 2.68 -0.322 9.32 1 92.31 156 THR A C 1
ATOM 1262 O O . THR A 1 156 ? 2.363 -1.405 9.812 1 92.31 156 THR A O 1
ATOM 1265 N N . HIS A 1 157 ? 2.078 0.818 9.625 1 93.38 157 HIS A N 1
ATOM 1266 C CA . HIS A 1 157 ? 1.029 0.819 10.633 1 93.38 157 HIS A CA 1
ATOM 1267 C C . HIS A 1 157 ? 0.07 1.988 10.438 1 93.38 157 HIS A C 1
ATOM 1269 O O . HIS A 1 157 ? 0.498 3.1 10.109 1 93.38 157 HIS A O 1
ATOM 1275 N N . VAL A 1 158 ? -1.267 1.673 10.625 1 96.12 158 VAL A N 1
ATOM 1276 C CA . VAL A 1 158 ? -2.295 2.709 10.609 1 96.12 158 VAL A CA 1
ATOM 1277 C C . VAL A 1 158 ? -3.34 2.416 11.688 1 96.12 158 VAL A C 1
ATOM 1279 O O . VAL A 1 158 ? -3.848 1.295 11.781 1 96.12 158 VAL A O 1
ATOM 1282 N N . GLN A 1 159 ? -3.51 3.363 12.453 1 95.81 159 GLN A N 1
ATOM 1283 C CA . GLN A 1 159 ? -4.57 3.271 13.453 1 95.81 159 GLN A CA 1
ATOM 1284 C C . GLN A 1 159 ? -5.5 4.477 13.383 1 95.81 159 GLN A C 1
ATOM 1286 O O . GLN A 1 159 ? -5.055 5.621 13.5 1 95.81 159 GLN A O 1
ATOM 1291 N N . THR A 1 160 ? -6.789 4.238 13.133 1 95.12 160 THR A N 1
ATOM 1292 C CA . THR A 1 160 ? -7.777 5.305 13.039 1 95.12 160 THR A CA 1
ATOM 1293 C C . THR A 1 160 ? -8.758 5.242 14.211 1 95.12 160 THR A C 1
ATOM 1295 O O . THR A 1 160 ? -8.977 4.176 14.781 1 95.12 160 THR A O 1
ATOM 1298 N N . MET B 1 1 ? 1.228 33.969 28.562 1 23.42 1 MET B N 1
ATOM 1299 C CA . MET B 1 1 ? 1.156 33.312 27.266 1 23.42 1 MET B CA 1
ATOM 1300 C C . MET B 1 1 ? 1.268 31.797 27.422 1 23.42 1 MET B C 1
ATOM 1302 O O . MET B 1 1 ? 2.148 31.312 28.125 1 23.42 1 MET B O 1
ATOM 1306 N N . GLY B 1 2 ? 0.146 30.984 27.438 1 27.64 2 GLY B N 1
ATOM 1307 C CA . GLY B 1 2 ? -0.136 29.703 28.047 1 27.64 2 GLY B CA 1
ATOM 1308 C C . GLY B 1 2 ? 0.785 28.594 27.547 1 27.64 2 GLY B C 1
ATOM 1309 O O . GLY B 1 2 ? 1.085 28.516 26.359 1 27.64 2 GLY B O 1
ATOM 1310 N N . ARG B 1 3 ? 1.794 28.172 28.172 1 31.5 3 ARG B N 1
ATOM 1311 C CA . ARG B 1 3 ? 2.668 27 28.125 1 31.5 3 ARG B CA 1
ATOM 1312 C C . ARG B 1 3 ? 1.885 25.75 27.75 1 31.5 3 ARG B C 1
ATOM 1314 O O . ARG B 1 3 ? 1.261 25.125 28.609 1 31.5 3 ARG B O 1
ATOM 1321 N N . GLY B 1 4 ? 0.926 25.766 26.875 1 35.81 4 GLY B N 1
ATOM 1322 C CA . GLY B 1 4 ? 0.022 24.656 26.609 1 35.81 4 GLY B CA 1
ATOM 1323 C C . GLY B 1 4 ? 0.72 23.312 26.594 1 35.81 4 GLY B C 1
ATOM 1324 O O . GLY B 1 4 ? 1.887 23.203 26.203 1 35.81 4 GLY B O 1
ATOM 1325 N N . ASP B 1 5 ? 0.391 22.281 27.469 1 36.75 5 ASP B N 1
ATOM 1326 C CA . ASP B 1 5 ? 0.711 20.938 27.938 1 36.75 5 ASP B CA 1
ATOM 1327 C C . ASP B 1 5 ? 0.923 19.984 26.75 1 36.75 5 ASP B C 1
ATOM 1329 O O . ASP B 1 5 ? -0.035 19.406 26.25 1 36.75 5 ASP B O 1
ATOM 1333 N N . TRP B 1 6 ? 1.568 20.297 25.719 1 39.41 6 TRP B N 1
ATOM 1334 C CA . TRP B 1 6 ? 1.985 19.188 24.859 1 39.41 6 TRP B CA 1
ATOM 1335 C C . TRP B 1 6 ? 2.451 18.016 25.703 1 39.41 6 TRP B C 1
ATOM 1337 O O . TRP B 1 6 ? 2.949 17.016 25.172 1 39.41 6 TRP B O 1
ATOM 1347 N N . GLU B 1 7 ? 2.668 18.172 27.062 1 43.72 7 GLU B N 1
ATOM 1348 C CA . GLU B 1 7 ? 2.951 17.094 28 1 43.72 7 GLU B CA 1
ATOM 1349 C C . GLU B 1 7 ? 2.047 15.891 27.75 1 43.72 7 GLU B C 1
ATOM 1351 O O . GLU B 1 7 ? 2.414 14.75 28.062 1 43.72 7 GLU B O 1
ATOM 1356 N N . TRP B 1 8 ? 0.865 16.219 27.266 1 41.19 8 TRP B N 1
ATOM 1357 C CA . TRP B 1 8 ? -0.011 15.07 27.016 1 41.19 8 TRP B CA 1
ATOM 1358 C C . TRP B 1 8 ? 0.605 14.117 26 1 41.19 8 TRP B C 1
ATOM 1360 O O . TRP B 1 8 ? 0.327 12.914 26.031 1 41.19 8 TRP B O 1
ATOM 1370 N N . TYR B 1 9 ? 1.375 14.727 24.984 1 46.19 9 TYR B N 1
ATOM 1371 C CA . TYR B 1 9 ? 2.02 13.812 24.062 1 46.19 9 TYR B CA 1
ATOM 1372 C C . TYR B 1 9 ? 2.9 12.812 24.797 1 46.19 9 TYR B C 1
ATOM 1374 O O . TYR B 1 9 ? 2.957 11.633 24.438 1 46.19 9 TYR B O 1
ATOM 1382 N N . ARG B 1 10 ? 3.609 13.344 25.812 1 42.34 10 ARG B N 1
ATOM 1383 C CA . ARG B 1 10 ? 4.535 12.5 26.562 1 42.34 10 ARG B CA 1
ATOM 1384 C C . ARG B 1 10 ? 3.805 11.328 27.203 1 42.34 10 ARG B C 1
ATOM 1386 O O . ARG B 1 10 ? 4.359 10.234 27.344 1 42.34 10 ARG B O 1
ATOM 1393 N N . SER B 1 11 ? 2.65 11.586 27.75 1 42.12 11 SER B N 1
ATOM 1394 C CA . SER B 1 11 ? 2.018 10.516 28.5 1 42.12 11 SER B CA 1
ATOM 1395 C C . SER B 1 11 ? 1.532 9.398 27.578 1 42.12 11 SER B C 1
ATOM 1397 O O . SER B 1 11 ? 1.176 8.31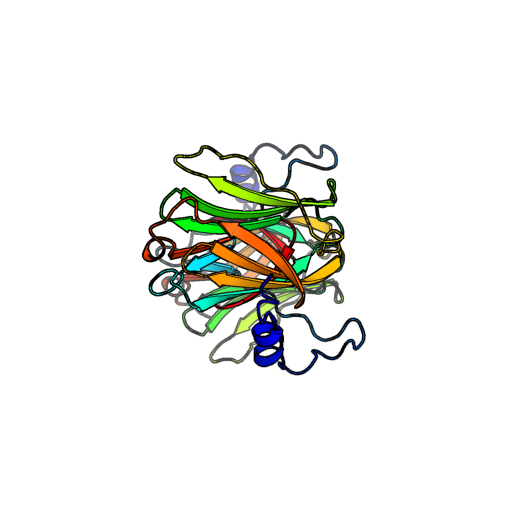2 28.031 1 42.12 11 SER B O 1
ATOM 1399 N N . PHE B 1 12 ? 1.146 9.703 26.453 1 38.12 12 PHE B N 1
ATOM 1400 C CA . PHE B 1 12 ? 0.663 8.602 25.625 1 38.12 12 PHE B CA 1
ATOM 1401 C C . PHE B 1 12 ? 1.826 7.766 25.109 1 38.12 12 PHE B C 1
ATOM 1403 O O . PHE B 1 12 ? 1.619 6.789 24.375 1 38.12 12 PHE B O 1
ATOM 1410 N N . GLU B 1 13 ? 2.988 8.453 25.062 1 37.81 13 GLU B N 1
ATOM 1411 C CA . GLU B 1 13 ? 4.004 7.848 24.203 1 37.81 13 GLU B CA 1
ATOM 1412 C C . GLU B 1 13 ? 4.453 6.5 24.766 1 37.81 13 GLU B C 1
ATOM 1414 O O . GLU B 1 13 ? 5.406 5.898 24.266 1 37.81 13 GLU B O 1
ATOM 1419 N N . THR B 1 14 ? 4.426 6.316 26.109 1 33.62 14 THR B N 1
ATOM 1420 C CA . THR B 1 14 ? 5.527 5.398 26.359 1 33.62 14 THR B CA 1
ATOM 1421 C C . THR B 1 14 ? 5.359 4.113 25.547 1 33.62 14 THR B C 1
ATOM 1423 O O . THR B 1 14 ? 4.805 3.131 26.047 1 33.62 14 THR B O 1
ATOM 1426 N N . SER B 1 15 ? 4.668 4.152 24.547 1 34.34 15 SER B N 1
ATOM 1427 C CA . SER B 1 15 ? 5.016 2.859 23.969 1 34.34 15 SER B CA 1
ATOM 1428 C C . SER B 1 15 ? 6.523 2.615 24.031 1 34.34 15 SER B C 1
ATOM 1430 O O . SER B 1 15 ? 7.312 3.559 23.953 1 34.34 15 SER B O 1
ATOM 1432 N N . LYS B 1 16 ? 6.957 1.508 24.656 1 33.03 16 LYS B N 1
ATOM 1433 C CA . LYS B 1 16 ? 8.328 1.018 24.75 1 33.03 16 LYS B CA 1
ATOM 1434 C C . LYS B 1 16 ? 9.156 1.489 23.547 1 33.03 16 LYS B C 1
ATOM 1436 O O . LYS B 1 16 ? 8.68 1.482 22.422 1 33.03 16 LYS B O 1
ATOM 1441 N N . PRO B 1 17 ? 10.195 2.326 23.766 1 34.34 17 PRO B N 1
ATOM 1442 C CA . PRO B 1 17 ? 11.172 2.623 22.719 1 34.34 17 PRO B CA 1
ATOM 1443 C C . PRO B 1 17 ? 11.352 1.47 21.734 1 34.34 17 PRO B C 1
ATOM 1445 O O . PRO B 1 17 ? 11.414 0.308 22.141 1 34.34 17 PRO B O 1
ATOM 1448 N N . PHE B 1 18 ? 10.711 1.542 20.594 1 32.25 18 PHE B N 1
ATOM 1449 C CA . PHE B 1 18 ? 11.289 0.554 19.688 1 32.25 18 PHE B CA 1
ATOM 1450 C C . PHE B 1 18 ? 12.805 0.53 19.812 1 32.25 18 PHE B C 1
ATOM 1452 O O . PHE B 1 18 ? 13.453 1.577 19.75 1 32.25 18 PHE B O 1
ATOM 1459 N N . PRO B 1 19 ? 13.391 -0.212 20.5 1 31 19 PRO B N 1
ATOM 1460 C CA . PRO B 1 19 ? 14.852 -0.254 20.531 1 31 19 PRO B CA 1
ATOM 1461 C C . PRO B 1 19 ? 15.477 0.261 19.234 1 31 19 PRO B C 1
ATOM 1463 O O . PRO B 1 19 ? 14.883 0.11 18.156 1 31 19 PRO B O 1
ATOM 1466 N N . ASN B 1 20 ? 16.297 1.393 19.094 1 32.75 20 ASN B N 1
ATOM 1467 C CA . ASN B 1 20 ? 17.281 1.796 18.094 1 32.75 20 ASN B CA 1
ATOM 1468 C C . ASN B 1 20 ? 17.906 0.588 17.406 1 32.75 20 ASN B C 1
ATOM 1470 O O . ASN B 1 20 ? 19.031 0.666 16.891 1 32.75 20 ASN B O 1
ATOM 1474 N N . THR B 1 21 ? 17.969 -0.624 18.109 1 30.97 21 THR B N 1
ATOM 1475 C CA . THR B 1 21 ? 18.875 -1.604 17.5 1 30.97 21 THR B CA 1
ATOM 1476 C C . THR B 1 21 ? 18.938 -1.428 15.992 1 30.97 21 THR B C 1
ATOM 1478 O O . THR B 1 21 ? 18.016 -0.861 15.391 1 30.97 21 THR B O 1
ATOM 1481 N N . LEU B 1 22 ? 20.094 -1.965 15.219 1 32.56 22 LEU B N 1
ATOM 1482 C CA . LEU B 1 22 ? 20.5 -2.361 13.875 1 32.56 22 LEU B CA 1
ATOM 1483 C C . LEU B 1 22 ? 19.281 -2.6 12.992 1 32.56 22 LEU B C 1
ATOM 1485 O O . LEU B 1 22 ? 18.172 -2.805 13.492 1 32.56 22 LEU B O 1
ATOM 1489 N N . PHE B 1 23 ? 19.328 -2.598 11.562 1 37.09 23 PHE B N 1
ATOM 1490 C CA . PHE B 1 23 ? 18.578 -3.012 10.391 1 37.09 23 PHE B CA 1
ATOM 1491 C C . PHE B 1 23 ? 17.688 -4.211 10.711 1 37.09 23 PHE B C 1
ATOM 1493 O O . PHE B 1 23 ? 18.156 -5.352 10.719 1 37.09 23 PHE B O 1
ATOM 1500 N N . SER B 1 24 ? 16.969 -4.344 11.852 1 38.84 24 SER B N 1
ATOM 1501 C CA . SER B 1 24 ? 16.203 -5.332 12.609 1 38.84 24 SER B CA 1
ATOM 1502 C C . SER B 1 24 ? 15.281 -6.141 11.695 1 38.84 24 SER B C 1
ATOM 1504 O O . SER B 1 24 ? 15.062 -5.766 10.539 1 38.84 24 SER B O 1
ATOM 1506 N N . PRO B 1 25 ? 14.023 -6.629 12.18 1 42.62 25 PRO B N 1
ATOM 1507 C CA . PRO B 1 25 ? 12.938 -7.504 11.734 1 42.62 25 PRO B CA 1
ATOM 1508 C C . PRO B 1 25 ? 12.164 -6.93 10.547 1 42.62 25 PRO B C 1
ATOM 1510 O O . PRO B 1 25 ? 12.141 -5.711 10.352 1 42.62 25 PRO B O 1
ATOM 1513 N N . SER B 1 26 ? 11.969 -7.535 9.484 1 48.66 26 SER B N 1
ATOM 1514 C CA . SER B 1 26 ? 11.133 -7.305 8.312 1 48.66 26 SER B CA 1
ATOM 1515 C C . SER B 1 26 ? 9.961 -6.383 8.633 1 48.66 26 SER B C 1
ATOM 1517 O O . SER B 1 26 ? 9.07 -6.746 9.406 1 48.66 26 SER B O 1
ATOM 1519 N N . GLN B 1 27 ? 10.25 -5.086 8.984 1 56.47 27 GLN B N 1
ATOM 1520 C CA . GLN B 1 27 ? 9.07 -4.254 9.203 1 56.47 27 GLN B CA 1
ATOM 1521 C C . GLN B 1 27 ? 7.93 -4.652 8.273 1 56.47 27 GLN B C 1
ATOM 1523 O O . GLN B 1 27 ? 8.109 -4.711 7.051 1 56.47 27 GLN B O 1
ATOM 1528 N N . GLN B 1 28 ? 6.992 -5.34 8.883 1 68.31 28 GLN B N 1
ATOM 1529 C CA . GLN B 1 28 ? 5.812 -5.805 8.156 1 68.31 28 GLN B CA 1
ATOM 1530 C C . GLN B 1 28 ? 5.043 -4.633 7.559 1 68.31 28 GLN B C 1
ATOM 1532 O O . GLN B 1 28 ? 4.824 -3.617 8.227 1 68.31 28 GLN B O 1
ATOM 1537 N N . THR B 1 29 ? 5.074 -4.406 6.305 1 83.69 29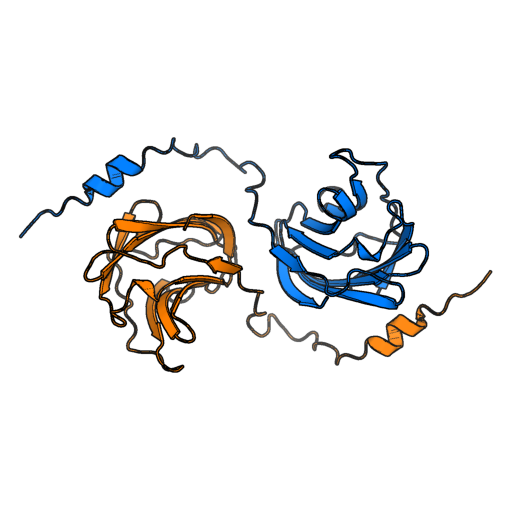 THR B N 1
ATOM 1538 C CA . THR B 1 29 ? 4.293 -3.408 5.582 1 83.69 29 THR B CA 1
ATOM 1539 C C . THR B 1 29 ? 2.812 -3.783 5.57 1 83.69 29 THR B C 1
ATOM 1541 O O . THR B 1 29 ? 2.461 -4.945 5.789 1 83.69 29 THR B O 1
ATOM 1544 N N . ILE B 1 30 ? 1.941 -2.814 5.555 1 88.19 30 ILE B N 1
ATOM 1545 C CA . ILE B 1 30 ? 0.51 -3.059 5.41 1 88.19 30 ILE B CA 1
ATOM 1546 C C . ILE B 1 30 ? 0.228 -3.66 4.035 1 88.19 30 ILE B C 1
ATOM 1548 O O . ILE B 1 30 ? 0.572 -3.066 3.008 1 88.19 30 ILE B O 1
ATOM 1552 N N . PRO B 1 31 ? -0.333 -4.82 4.062 1 91.56 31 PRO B N 1
ATOM 1553 C CA . PRO B 1 31 ? -0.63 -5.445 2.771 1 91.56 31 PRO B CA 1
ATOM 1554 C C . PRO B 1 31 ? -1.754 -4.734 2.02 1 91.56 31 PRO B C 1
ATOM 1556 O O . PRO B 1 31 ? -2.588 -4.066 2.635 1 91.56 31 PRO B O 1
ATOM 1559 N N . PHE B 1 32 ? -1.701 -4.777 0.725 1 92.88 32 PHE B N 1
ATOM 1560 C CA . PHE B 1 32 ? -2.785 -4.363 -0.158 1 92.88 32 PHE B CA 1
ATOM 1561 C C . PHE B 1 32 ? -3.773 -5.504 -0.373 1 92.88 32 PHE B C 1
ATOM 1563 O O . PHE B 1 32 ? -3.373 -6.645 -0.618 1 92.88 32 PHE B O 1
ATOM 1570 N N . PHE B 1 33 ? -5.117 -5.227 -0.284 1 93.62 33 PHE B N 1
ATOM 1571 C CA . PHE B 1 33 ? -6.164 -6.203 -0.558 1 93.62 33 PHE B CA 1
ATOM 1572 C C . PHE B 1 33 ? -7.172 -5.648 -1.56 1 93.62 33 PHE B C 1
ATOM 1574 O O . PHE B 1 33 ? -7.508 -4.465 -1.519 1 93.62 33 PHE B O 1
ATOM 1581 N N . THR B 1 34 ? -7.613 -6.484 -2.398 1 94.38 34 THR B N 1
ATOM 1582 C CA . THR B 1 34 ? -8.75 -6.129 -3.236 1 94.38 34 THR B CA 1
ATOM 1583 C C . THR B 1 34 ? -9.555 -7.375 -3.609 1 94.38 34 THR B C 1
ATOM 1585 O O . THR B 1 34 ? -9.016 -8.484 -3.635 1 94.38 34 THR B O 1
ATOM 1588 N N . SER B 1 35 ? -10.797 -7.203 -3.939 1 96.62 35 SER B N 1
ATOM 1589 C CA . SER B 1 35 ? -11.664 -8.312 -4.32 1 96.62 35 SER B CA 1
ATOM 1590 C C . SER B 1 35 ? -11.461 -8.695 -5.781 1 96.62 35 SER B C 1
ATOM 1592 O O . SER B 1 35 ? -11.031 -7.875 -6.59 1 96.62 35 SER B O 1
ATOM 1594 N N . ILE B 1 36 ? -11.711 -9.891 -5.996 1 97.69 36 ILE B N 1
ATOM 1595 C CA . ILE B 1 36 ? -11.844 -10.414 -7.352 1 97.69 36 ILE B CA 1
ATOM 1596 C C . ILE B 1 36 ? -13.32 -10.664 -7.66 1 97.69 36 ILE B C 1
ATOM 1598 O O . ILE B 1 36 ? -13.859 -11.711 -7.301 1 97.69 36 ILE B O 1
ATOM 1602 N N . PRO B 1 37 ? -13.859 -9.781 -8.414 1 96.12 37 PRO B N 1
ATOM 1603 C CA . PRO B 1 37 ? -15.305 -9.906 -8.633 1 96.12 37 PRO B CA 1
ATOM 1604 C C . PRO B 1 37 ? -15.688 -11.227 -9.289 1 96.12 37 PRO B C 1
ATOM 1606 O O . PRO B 1 37 ? -15.062 -11.641 -10.266 1 96.12 37 PRO B O 1
ATOM 1609 N N . ASN B 1 38 ? -16.609 -11.906 -8.734 1 95.69 38 ASN B N 1
ATOM 1610 C CA . ASN B 1 38 ? -17.172 -13.164 -9.234 1 95.69 38 ASN B CA 1
ATOM 1611 C C . ASN B 1 38 ? -16.188 -14.32 -9.047 1 95.69 38 ASN B C 1
ATOM 1613 O O . ASN B 1 38 ? -16.391 -15.398 -9.602 1 95.69 38 ASN B O 1
ATOM 1617 N N . GLY B 1 39 ? -15.141 -14.086 -8.344 1 97.69 39 GLY B N 1
ATOM 1618 C CA . GLY B 1 39 ? -14.148 -15.133 -8.164 1 97.69 39 GLY B CA 1
ATOM 1619 C C . GLY B 1 39 ? -13.336 -15.406 -9.414 1 97.69 39 GLY B C 1
ATOM 1620 O O . GLY B 1 39 ? -13.547 -14.781 -10.453 1 97.69 39 GLY B O 1
ATOM 1621 N N . PHE B 1 40 ? -12.383 -16.25 -9.211 1 97.62 40 PHE B N 1
ATOM 1622 C CA . PHE B 1 40 ? -11.562 -16.609 -10.359 1 97.62 40 PHE B CA 1
ATOM 1623 C C . PHE B 1 40 ? -12.242 -17.688 -11.188 1 97.62 40 PHE B C 1
ATOM 1625 O O . PHE B 1 40 ? -13.086 -18.422 -10.68 1 97.62 40 PHE B O 1
ATOM 1632 N N . TYR B 1 41 ? -12.031 -17.781 -12.469 1 97.56 41 TYR B N 1
ATOM 1633 C CA . TYR B 1 41 ? -12.57 -18.766 -13.398 1 97.56 41 TYR B CA 1
ATOM 1634 C C . TYR B 1 41 ? -11.719 -18.844 -14.664 1 97.56 41 TYR B C 1
ATOM 1636 O O . TYR B 1 41 ? -10.969 -17.922 -14.977 1 97.56 41 TYR B O 1
ATOM 1644 N N . PRO B 1 42 ? -11.805 -19.969 -15.328 1 97.25 42 PRO B N 1
ATOM 1645 C CA . PRO B 1 42 ? -10.977 -20.109 -16.531 1 97.25 42 PRO B CA 1
ATOM 1646 C C . PRO B 1 42 ? -11.117 -18.938 -17.5 1 97.25 42 PRO B C 1
ATOM 1648 O O . PRO B 1 42 ? -12.234 -18.469 -17.734 1 97.25 42 PRO B O 1
ATOM 1651 N N . SER B 1 43 ? -10 -18.406 -17.953 1 96.5 43 SER B N 1
ATOM 1652 C CA . SER B 1 43 ? -9.852 -17.312 -18.906 1 96.5 43 SER B CA 1
ATOM 1653 C C . SER B 1 43 ? -9.797 -15.961 -18.203 1 96.5 43 SER B C 1
ATOM 1655 O O . SER B 1 43 ? -9.43 -14.945 -18.812 1 96.5 43 SER B O 1
ATOM 1657 N N . LYS B 1 44 ? -10.195 -15.922 -16.953 1 97.44 44 LYS B N 1
ATOM 1658 C CA . LYS B 1 44 ? -10.008 -14.688 -16.188 1 97.44 44 LYS B CA 1
ATOM 1659 C C . LYS B 1 44 ? -8.539 -14.469 -15.852 1 97.44 44 LYS B C 1
ATOM 1661 O O . LYS B 1 44 ? -7.809 -15.422 -15.57 1 97.44 44 LYS B O 1
ATOM 1666 N N . SER B 1 45 ? -8.141 -13.25 -15.875 1 98.12 45 SER B N 1
ATOM 1667 C CA . SER B 1 45 ? -6.742 -12.953 -15.57 1 98.12 45 SER B CA 1
ATOM 1668 C C . SER B 1 45 ? -6.621 -11.75 -14.641 1 98.12 45 SER B C 1
ATOM 1670 O O . SER B 1 45 ? -7.566 -10.969 -14.5 1 98.12 45 SER B O 1
ATOM 1672 N N . ILE B 1 46 ? -5.578 -11.617 -13.961 1 98.19 46 ILE B N 1
ATOM 1673 C CA . ILE B 1 46 ? -5.207 -10.516 -13.086 1 98.19 46 ILE B CA 1
ATOM 1674 C C . ILE B 1 46 ? -3.867 -9.93 -13.523 1 98.19 46 ILE B C 1
ATOM 1676 O O . ILE B 1 46 ? -2.939 -10.672 -13.852 1 98.19 46 ILE B O 1
ATOM 1680 N N . ASN B 1 47 ? -3.814 -8.617 -13.547 1 97.56 47 ASN B N 1
ATOM 1681 C CA . ASN B 1 47 ? -2.582 -7.898 -13.852 1 97.56 47 ASN B CA 1
ATOM 1682 C C . ASN B 1 47 ? -2.111 -7.062 -12.664 1 97.56 47 ASN B C 1
ATOM 1684 O O . ASN B 1 47 ? -2.9 -6.336 -12.062 1 97.56 47 ASN B O 1
ATOM 1688 N N . ILE B 1 48 ? -0.887 -7.223 -12.328 1 97.56 48 ILE B N 1
ATOM 1689 C CA . ILE B 1 48 ? -0.282 -6.484 -11.227 1 97.56 48 ILE B CA 1
ATOM 1690 C C . ILE B 1 48 ? 1.025 -5.844 -11.688 1 97.56 48 ILE B C 1
ATOM 1692 O O . ILE B 1 48 ? 1.882 -6.516 -12.266 1 97.56 48 ILE B O 1
ATOM 1696 N N . SER B 1 49 ? 1.198 -4.586 -11.461 1 97.25 49 SER B N 1
ATOM 1697 C CA . SER B 1 49 ? 2.451 -3.912 -11.781 1 97.25 49 SER B CA 1
ATOM 1698 C C . SER B 1 49 ? 2.947 -3.074 -10.609 1 97.25 49 SER B C 1
ATOM 1700 O O . SER B 1 49 ? 2.152 -2.631 -9.773 1 97.25 49 SER B O 1
ATOM 1702 N N . GLY B 1 50 ? 4.203 -2.918 -10.617 1 95.94 50 GLY B N 1
ATOM 1703 C CA . GLY B 1 50 ? 4.836 -2.139 -9.562 1 95.94 50 GLY B CA 1
ATOM 1704 C C . GLY B 1 50 ? 6.328 -1.96 -9.773 1 95.94 50 GLY B C 1
ATOM 1705 O O . GLY B 1 50 ? 6.84 -2.182 -10.867 1 95.94 50 GLY B O 1
ATOM 1706 N N . VAL B 1 51 ? 6.961 -1.503 -8.703 1 93.69 51 VAL B N 1
ATOM 1707 C CA . VAL B 1 51 ? 8.414 -1.35 -8.656 1 93.69 51 VAL B CA 1
ATOM 1708 C C . VAL B 1 51 ? 8.977 -2.129 -7.473 1 93.69 51 VAL B C 1
ATOM 1710 O O . VAL B 1 51 ? 8.469 -2.031 -6.355 1 93.69 51 VAL B O 1
ATOM 1713 N N . VAL B 1 52 ? 9.945 -2.939 -7.797 1 96 52 VAL B N 1
ATOM 1714 C CA . VAL B 1 52 ? 10.672 -3.607 -6.719 1 96 52 VAL B CA 1
ATOM 1715 C C . VAL B 1 52 ? 11.578 -2.605 -6.008 1 96 52 VAL B C 1
ATOM 1717 O O . VAL B 1 52 ? 12.312 -1.855 -6.656 1 96 52 VAL B O 1
ATOM 1720 N N . LEU B 1 53 ? 11.523 -2.564 -4.711 1 92.38 53 LEU B N 1
ATOM 1721 C CA . LEU B 1 53 ? 12.352 -1.616 -3.971 1 92.38 53 LEU B CA 1
ATOM 1722 C C . LEU B 1 53 ? 13.828 -1.951 -4.117 1 92.38 53 LEU B C 1
ATOM 1724 O O . LEU B 1 53 ? 14.188 -3.115 -4.305 1 92.38 53 LEU B O 1
ATOM 1728 N N . PRO B 1 54 ? 14.727 -1.019 -4.02 1 92.06 54 PRO B N 1
ATOM 1729 C CA . PRO B 1 54 ? 16.156 -1.241 -4.238 1 92.06 54 PRO B CA 1
ATOM 1730 C C . PRO B 1 54 ? 16.766 -2.234 -3.248 1 92.06 54 PRO B C 1
ATOM 1732 O O . PRO B 1 54 ? 17.719 -2.938 -3.576 1 92.06 54 PRO B O 1
ATOM 1735 N N . ASP B 1 55 ? 16.266 -2.291 -2.018 1 91.81 55 ASP B N 1
ATOM 1736 C CA . ASP B 1 55 ? 16.797 -3.186 -1.001 1 91.81 55 ASP B CA 1
ATOM 1737 C C . ASP B 1 55 ? 15.836 -4.328 -0.7 1 91.81 55 ASP B C 1
ATOM 1739 O O . ASP B 1 55 ? 15.844 -4.879 0.403 1 91.81 55 ASP B O 1
ATOM 1743 N N . ALA B 1 56 ? 15.086 -4.645 -1.641 1 94.75 56 ALA B N 1
ATOM 1744 C CA . ALA B 1 56 ? 14.023 -5.625 -1.452 1 94.75 56 ALA B CA 1
ATOM 1745 C C . ALA B 1 56 ? 14.586 -6.977 -1.022 1 94.75 56 ALA B C 1
ATOM 1747 O O . ALA B 1 56 ? 15.617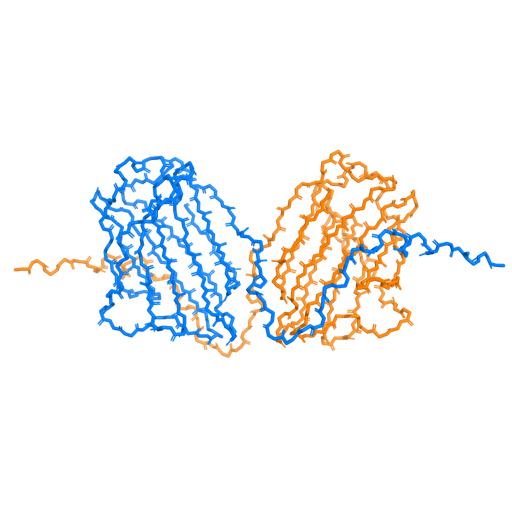 -7.418 -1.542 1 94.75 56 ALA B O 1
ATOM 1748 N N . LYS B 1 57 ? 13.969 -7.574 -0.073 1 96.38 57 LYS B N 1
ATOM 1749 C CA . LYS B 1 57 ? 14.258 -8.961 0.296 1 96.38 57 LYS B CA 1
ATOM 1750 C C . LYS B 1 57 ? 13.258 -9.914 -0.354 1 96.38 57 LYS B C 1
ATOM 1752 O O . LYS B 1 57 ? 13.648 -10.969 -0.867 1 96.38 57 LYS B O 1
ATOM 1757 N N . ARG B 1 58 ? 12.078 -9.539 -0.259 1 97.62 58 ARG B N 1
ATOM 1758 C CA . ARG B 1 58 ? 11.047 -10.398 -0.816 1 97.62 58 ARG B CA 1
ATOM 1759 C C . ARG B 1 58 ? 9.711 -9.664 -0.925 1 97.62 58 ARG B C 1
ATOM 1761 O O . ARG B 1 58 ? 9.539 -8.602 -0.327 1 97.62 58 ARG B O 1
ATOM 1768 N N . PHE B 1 59 ? 8.766 -10.156 -1.705 1 97.62 59 PHE B N 1
ATOM 1769 C CA . PHE B 1 59 ? 7.359 -9.773 -1.716 1 97.62 59 PHE B CA 1
ATOM 1770 C C . PHE B 1 59 ? 6.484 -10.969 -2.082 1 97.62 59 PHE B C 1
ATOM 1772 O O . PHE B 1 59 ? 6.992 -12.047 -2.379 1 97.62 59 PHE B O 1
ATOM 1779 N N . HIS B 1 60 ? 5.152 -10.758 -1.954 1 98.5 60 HIS B N 1
ATOM 1780 C CA . HIS B 1 60 ? 4.309 -11.875 -2.365 1 98.5 60 HIS B CA 1
ATOM 1781 C C . HIS B 1 60 ? 2.986 -11.383 -2.943 1 98.5 60 HIS B C 1
ATOM 1783 O O . HIS B 1 60 ? 2.561 -10.258 -2.664 1 98.5 60 HIS B O 1
ATOM 1789 N N . ILE B 1 61 ? 2.463 -12.18 -3.73 1 98.69 61 ILE B N 1
ATOM 1790 C CA . ILE B 1 61 ? 1.12 -12.078 -4.293 1 98.69 61 ILE B CA 1
ATOM 1791 C C . ILE B 1 61 ? 0.307 -13.312 -3.91 1 98.69 61 ILE B C 1
ATOM 1793 O O . ILE B 1 61 ? 0.696 -14.445 -4.223 1 98.69 61 ILE B O 1
ATOM 1797 N N . ASN B 1 62 ? -0.775 -13.125 -3.227 1 98.75 62 ASN B N 1
ATOM 1798 C CA . ASN B 1 62 ? -1.644 -14.219 -2.799 1 98.75 62 ASN B CA 1
ATOM 1799 C C . ASN B 1 62 ? -3.021 -14.125 -3.447 1 98.75 62 ASN B C 1
ATOM 1801 O O . ASN B 1 62 ? -3.652 -13.062 -3.424 1 98.75 62 ASN B O 1
ATOM 1805 N N . LEU B 1 63 ? -3.43 -15.18 -4.047 1 98.88 63 LEU B N 1
ATOM 1806 C CA . LEU B 1 63 ? -4.844 -15.391 -4.348 1 98.88 63 LEU B CA 1
ATOM 1807 C C . LEU B 1 63 ? -5.527 -16.172 -3.229 1 98.88 63 LEU B C 1
ATOM 1809 O O . LEU B 1 63 ? -5.195 -17.328 -2.979 1 98.88 63 LEU B O 1
ATOM 1813 N N . ARG B 1 64 ? -6.488 -15.539 -2.645 1 98.62 64 ARG B N 1
ATOM 1814 C CA . ARG B 1 64 ? -7 -16.094 -1.394 1 98.62 64 ARG B CA 1
ATOM 1815 C C . ARG B 1 64 ? -8.391 -16.688 -1.585 1 98.62 64 ARG B C 1
ATOM 1817 O O . ARG B 1 64 ? -9.172 -16.203 -2.414 1 98.62 64 ARG B O 1
ATOM 1824 N N . CYS B 1 65 ? -8.656 -17.609 -0.801 1 96.81 65 CYS B N 1
ATOM 1825 C CA . CYS B 1 65 ? -9.93 -18.312 -0.614 1 96.81 65 CYS B CA 1
ATOM 1826 C C . CYS B 1 65 ? -10.273 -18.422 0.866 1 96.81 65 CYS B C 1
ATOM 1828 O O . CYS B 1 65 ? -9.891 -19.406 1.52 1 96.81 65 CYS B O 1
ATOM 1830 N N . GLY B 1 66 ? -11.148 -17.453 1.314 1 94.81 66 GLY B N 1
ATOM 1831 C CA . GLY B 1 66 ? -11.336 -17.438 2.756 1 94.81 66 GLY B CA 1
ATOM 1832 C C . GLY B 1 66 ? -10.031 -17.266 3.521 1 94.81 66 GLY B C 1
ATOM 1833 O O . GLY B 1 66 ? -9.281 -16.328 3.275 1 94.81 66 GLY B O 1
ATOM 1834 N N . GLY B 1 67 ? -9.781 -18.172 4.395 1 96.69 67 GLY B N 1
ATOM 1835 C CA . GLY B 1 67 ? -8.562 -18.125 5.188 1 96.69 67 GLY B CA 1
ATOM 1836 C C . GLY B 1 67 ? -7.383 -18.781 4.508 1 96.69 67 GLY B C 1
ATOM 1837 O O . GLY B 1 67 ? -6.25 -18.688 4.98 1 96.69 67 GLY B O 1
ATOM 1838 N N . ASP B 1 68 ? -7.656 -19.391 3.412 1 98.62 68 ASP B N 1
ATOM 1839 C CA . ASP B 1 68 ? -6.621 -20.125 2.705 1 98.62 68 ASP B CA 1
ATOM 1840 C C . ASP B 1 68 ? -5.988 -19.281 1.605 1 98.62 68 ASP B C 1
ATOM 1842 O O . ASP B 1 68 ? -6.504 -18.219 1.26 1 98.62 68 ASP B O 1
ATOM 1846 N N . ILE B 1 69 ? -4.875 -19.719 1.17 1 98.88 69 ILE B N 1
ATOM 1847 C CA . ILE B 1 69 ? -4.184 -19.156 0.016 1 98.88 69 ILE B CA 1
ATOM 1848 C C . ILE B 1 69 ? -4.125 -20.188 -1.106 1 98.88 69 ILE B C 1
ATOM 1850 O O . ILE B 1 69 ? -3.43 -21.203 -0.991 1 98.88 69 ILE B O 1
ATOM 1854 N N . ALA B 1 70 ? -4.84 -19.953 -2.146 1 98.88 70 ALA B N 1
ATOM 1855 C CA . ALA B 1 70 ? -4.887 -20.891 -3.268 1 98.88 70 ALA B CA 1
ATOM 1856 C C . ALA B 1 70 ? -3.59 -20.859 -4.066 1 98.88 70 ALA B C 1
ATOM 1858 O O . ALA B 1 70 ? -3.115 -21.891 -4.543 1 98.88 70 ALA B O 1
ATOM 1859 N N . PHE B 1 71 ? -3 -19.688 -4.184 1 98.88 71 PHE B N 1
ATOM 1860 C CA . PHE B 1 71 ? -1.772 -19.484 -4.941 1 98.88 71 PHE B CA 1
ATOM 1861 C C . PHE B 1 71 ? -0.915 -18.391 -4.305 1 98.88 71 PHE B C 1
ATOM 1863 O O . PHE B 1 71 ? -1.35 -17.25 -4.176 1 98.88 71 PHE B O 1
ATOM 1870 N N . HIS B 1 72 ? 0.167 -18.797 -3.869 1 98.88 72 HIS B N 1
ATOM 1871 C CA . HIS B 1 72 ? 1.198 -17.938 -3.293 1 98.88 72 HIS B CA 1
ATOM 1872 C C . HIS B 1 72 ? 2.377 -17.766 -4.25 1 98.88 72 HIS B C 1
ATOM 1874 O O . HIS B 1 72 ? 3.021 -18.75 -4.617 1 98.88 72 HIS B O 1
ATOM 1880 N N . LEU B 1 73 ? 2.588 -16.641 -4.719 1 98.94 73 LEU B N 1
ATOM 1881 C CA . LEU B 1 73 ? 3.75 -16.281 -5.527 1 98.94 73 LEU B CA 1
ATOM 1882 C C . LEU B 1 73 ? 4.719 -15.406 -4.738 1 98.94 73 LEU B C 1
ATOM 1884 O O . LEU B 1 73 ? 4.359 -14.305 -4.316 1 98.94 73 LEU B O 1
ATOM 1888 N N . ASN B 1 74 ? 5.953 -15.891 -4.598 1 98.81 74 ASN B N 1
ATOM 1889 C CA . ASN B 1 74 ? 6.836 -15.25 -3.631 1 98.81 74 ASN B CA 1
ATOM 1890 C C . ASN B 1 74 ? 8.258 -15.133 -4.164 1 98.81 74 ASN B C 1
ATOM 1892 O O . ASN B 1 74 ? 9.094 -16.016 -3.916 1 98.81 74 ASN B O 1
ATOM 1896 N N . PRO B 1 75 ? 8.57 -14.062 -4.879 1 98.69 75 PRO B N 1
ATOM 1897 C CA . PRO B 1 75 ? 9.969 -13.766 -5.207 1 98.69 75 PRO B CA 1
ATOM 1898 C C . PRO B 1 75 ? 10.828 -13.516 -3.969 1 98.69 75 PRO B C 1
ATOM 1900 O O . PRO B 1 75 ? 10.445 -12.727 -3.102 1 98.69 75 PRO B O 1
ATOM 1903 N N . ARG B 1 76 ? 11.875 -14.172 -3.885 1 98.38 76 ARG B N 1
ATOM 1904 C CA . ARG B 1 76 ? 12.891 -14.016 -2.846 1 98.38 76 ARG B CA 1
ATOM 1905 C C . ARG B 1 76 ? 14.234 -13.633 -3.445 1 98.38 76 ARG B C 1
ATOM 1907 O O . ARG B 1 76 ? 14.891 -14.453 -4.094 1 98.38 76 ARG B O 1
ATOM 1914 N N . PHE B 1 77 ? 14.664 -12.477 -3.141 1 98 77 PHE B N 1
ATOM 1915 C CA . PHE B 1 77 ? 15.789 -11.914 -3.883 1 98 77 PHE B CA 1
ATOM 1916 C C . PHE B 1 77 ? 17.109 -12.484 -3.385 1 98 77 PHE B C 1
ATOM 1918 O O . PHE B 1 77 ? 18.062 -12.641 -4.156 1 98 77 PHE B O 1
ATOM 1925 N N . ASN B 1 78 ? 17.141 -12.781 -2.199 1 97.38 78 ASN B N 1
ATOM 1926 C CA . ASN B 1 78 ? 18.359 -13.359 -1.655 1 97.38 78 ASN B CA 1
ATOM 1927 C C . ASN B 1 78 ? 18.609 -14.766 -2.211 1 97.38 78 ASN B C 1
ATOM 1929 O O . ASN B 1 78 ? 19.75 -15.172 -2.379 1 97.38 78 ASN B O 1
ATOM 1933 N N . GLU B 1 79 ? 17.531 -15.516 -2.539 1 97.5 79 GLU B N 1
ATOM 1934 C CA . GLU B 1 79 ? 17.625 -16.875 -3.07 1 97.5 79 GLU B CA 1
ATOM 1935 C C . GLU B 1 79 ? 17.547 -16.875 -4.594 1 97.5 79 GLU B C 1
ATOM 1937 O O . GLU B 1 79 ? 17.781 -17.906 -5.234 1 97.5 79 GLU B O 1
ATOM 1942 N N . LYS B 1 80 ? 17.219 -15.75 -5.102 1 97.31 80 LYS B N 1
ATOM 1943 C CA . LYS B 1 80 ? 17.016 -15.617 -6.543 1 97.31 80 LYS B CA 1
ATOM 1944 C C . LYS B 1 80 ? 16.031 -16.656 -7.066 1 97.31 80 LYS B C 1
ATOM 1946 O O . LYS B 1 80 ? 16.312 -17.328 -8.055 1 97.31 80 LYS B O 1
ATOM 1951 N N . VAL B 1 81 ? 14.914 -16.781 -6.371 1 98.25 81 VAL B N 1
ATOM 1952 C CA . VAL B 1 81 ? 13.875 -17.734 -6.758 1 98.25 81 VAL B CA 1
ATOM 1953 C C . VAL B 1 81 ? 12.5 -17.062 -6.688 1 98.25 81 VAL B C 1
ATOM 1955 O O . VAL B 1 81 ? 12.359 -15.992 -6.082 1 98.25 81 VAL B O 1
ATOM 1958 N N . VAL B 1 82 ? 11.594 -17.672 -7.387 1 98.75 82 VAL B N 1
ATOM 1959 C CA . VAL B 1 82 ? 10.18 -17.359 -7.219 1 98.75 82 VAL B CA 1
ATOM 1960 C C . VAL B 1 82 ? 9.43 -18.578 -6.691 1 98.75 82 VAL B C 1
ATOM 1962 O O . VAL B 1 82 ? 9.07 -19.469 -7.461 1 98.75 82 VAL B O 1
ATOM 1965 N N . VAL B 1 83 ? 9.148 -18.547 -5.434 1 98.81 83 VAL B N 1
ATOM 1966 C CA . VAL B 1 83 ? 8.484 -19.672 -4.793 1 98.81 83 VAL B CA 1
ATOM 1967 C C . VAL B 1 83 ? 6.988 -19.641 -5.102 1 98.81 83 VAL B C 1
ATOM 1969 O O . VAL B 1 83 ? 6.367 -18.578 -5.059 1 98.81 83 VAL B O 1
ATOM 1972 N N . ARG B 1 84 ? 6.383 -20.734 -5.445 1 98.88 84 ARG B N 1
ATOM 1973 C CA . ARG B 1 84 ? 4.941 -20.922 -5.547 1 98.88 84 ARG B CA 1
ATOM 1974 C C . ARG B 1 84 ? 4.461 -21.969 -4.543 1 98.88 84 ARG B C 1
ATOM 1976 O O . ARG B 1 84 ? 5.156 -22.953 -4.277 1 98.88 84 ARG B O 1
ATOM 1983 N N . ASN B 1 85 ? 3.361 -21.719 -3.979 1 98.88 85 ASN B N 1
ATOM 1984 C CA . ASN B 1 85 ? 2.854 -22.625 -2.959 1 98.88 85 ASN B CA 1
ATOM 1985 C C . ASN B 1 85 ? 1.379 -22.375 -2.664 1 98.88 85 ASN B C 1
ATOM 1987 O O . ASN B 1 85 ? 0.775 -21.453 -3.236 1 98.88 85 ASN B O 1
ATOM 1991 N N . THR B 1 86 ? 0.769 -23.25 -1.983 1 98.88 86 THR B N 1
ATOM 1992 C CA . THR B 1 86 ? -0.597 -23.156 -1.48 1 98.88 86 THR B CA 1
ATOM 1993 C C . THR B 1 86 ? -0.632 -23.344 0.032 1 98.88 86 THR B C 1
ATOM 1995 O O . THR B 1 86 ? 0.063 -24.219 0.567 1 98.88 86 THR B O 1
ATOM 1998 N N . GLN B 1 87 ? -1.376 -22.516 0.695 1 98.88 87 GLN B N 1
ATOM 1999 C CA . GLN B 1 87 ? -1.563 -22.656 2.135 1 98.88 87 GLN B CA 1
ATOM 2000 C C . GLN B 1 87 ? -2.996 -23.078 2.465 1 98.88 87 GLN B C 1
ATOM 2002 O O . GLN B 1 87 ? -3.947 -22.375 2.098 1 98.88 87 GLN B O 1
ATOM 2007 N N . ILE B 1 88 ? -3.15 -24.172 3.156 1 98.31 88 ILE B N 1
ATOM 2008 C CA . ILE B 1 88 ? -4.457 -24.688 3.553 1 98.31 88 ILE B CA 1
ATOM 2009 C C . ILE B 1 88 ? -4.5 -24.875 5.066 1 98.31 88 ILE B C 1
ATOM 2011 O O . ILE B 1 88 ? -3.629 -25.531 5.641 1 98.31 88 ILE B O 1
ATOM 2015 N N . ASN B 1 89 ? -5.441 -24.234 5.746 1 97.25 89 ASN B N 1
ATOM 2016 C CA . ASN B 1 89 ? -5.574 -24.328 7.195 1 97.25 89 ASN B CA 1
ATOM 2017 C C . ASN B 1 89 ? -4.273 -23.953 7.902 1 97.25 89 ASN B C 1
ATOM 2019 O O . ASN B 1 89 ? -3.785 -24.703 8.75 1 97.25 89 ASN B O 1
ATOM 2023 N N . ASN B 1 90 ? -3.643 -22.969 7.352 1 97.25 90 ASN B N 1
ATOM 2024 C CA . ASN B 1 90 ? -2.449 -22.359 7.93 1 97.25 90 ASN B CA 1
ATOM 2025 C C . ASN B 1 90 ? -1.227 -23.266 7.77 1 97.25 90 ASN B C 1
ATOM 2027 O O . ASN B 1 90 ? -0.232 -23.094 8.477 1 97.25 90 ASN B O 1
ATOM 2031 N N . SER B 1 91 ? -1.345 -24.188 6.879 1 98.38 91 SER B N 1
ATOM 2032 C CA . SER B 1 91 ? -0.211 -25.047 6.578 1 98.38 91 SER B CA 1
ATOM 2033 C C . SER B 1 91 ? 0.194 -24.938 5.113 1 98.38 91 SER B C 1
ATOM 2035 O O . SER B 1 91 ? -0.644 -25.078 4.219 1 98.38 91 SER B O 1
ATOM 2037 N N . TRP B 1 92 ? 1.412 -24.75 4.996 1 98.69 92 TRP B N 1
ATOM 2038 C CA . TRP B 1 92 ? 1.948 -24.688 3.641 1 98.69 92 TRP B CA 1
ATOM 2039 C C . TRP B 1 92 ? 2.137 -26.078 3.055 1 98.69 92 TRP B C 1
ATOM 2041 O O . TRP B 1 92 ? 2.506 -27.016 3.771 1 98.69 92 TRP B O 1
ATOM 2051 N N . GLY B 1 93 ? 1.882 -26.188 1.749 1 98.75 93 GLY B N 1
ATOM 2052 C CA . GLY B 1 93 ? 2.258 -27.391 1.017 1 98.75 93 GLY B CA 1
ATOM 2053 C C . GLY B 1 93 ? 3.707 -27.375 0.57 1 98.75 93 GLY B C 1
ATOM 2054 O O . GLY B 1 93 ? 4.52 -26.609 1.09 1 98.75 93 GLY B O 1
ATOM 2055 N N . PRO B 1 94 ? 4.031 -28.266 -0.365 1 98.5 94 PRO B N 1
ATOM 2056 C CA . PRO B 1 94 ? 5.383 -28.25 -0.927 1 98.5 94 PRO B CA 1
ATOM 2057 C C . PRO B 1 94 ? 5.633 -27.062 -1.84 1 98.5 94 PRO B C 1
ATOM 2059 O O . PRO B 1 94 ? 4.777 -26.703 -2.656 1 98.5 94 PRO B O 1
ATOM 2062 N N . GLU B 1 95 ? 6.766 -26.516 -1.648 1 98.69 95 GLU B N 1
ATOM 2063 C CA . GLU B 1 95 ? 7.148 -25.391 -2.48 1 98.69 95 GLU B CA 1
ATOM 2064 C C . GLU B 1 95 ? 7.52 -25.844 -3.891 1 98.69 95 GLU B C 1
ATOM 2066 O O . GLU B 1 95 ? 8.148 -26.891 -4.07 1 98.69 95 GLU B O 1
ATOM 2071 N N . GLU B 1 96 ? 7.082 -25.078 -4.852 1 98.5 96 GLU B N 1
ATOM 2072 C CA . GLU B 1 96 ? 7.66 -25.125 -6.195 1 98.5 96 GLU B CA 1
ATOM 2073 C C . GLU B 1 96 ? 8.641 -23.984 -6.414 1 98.5 96 GLU B C 1
ATOM 2075 O O . GLU B 1 96 ? 8.336 -22.828 -6.09 1 98.5 96 GLU B O 1
ATOM 2080 N N . ARG B 1 97 ? 9.828 -24.188 -7.016 1 97.69 97 ARG B N 1
ATOM 2081 C CA . ARG B 1 97 ? 10.875 -23.172 -7.047 1 97.69 97 ARG B CA 1
ATOM 2082 C C . ARG B 1 97 ? 11.5 -23.062 -8.438 1 97.69 97 ARG B C 1
ATOM 2084 O O . ARG B 1 97 ? 12.219 -22.109 -8.727 1 97.69 97 ARG B O 1
ATOM 2091 N N . SER B 1 98 ? 11.188 -24.016 -9.297 1 94.62 98 SER B N 1
ATOM 2092 C CA . SER B 1 98 ? 11.844 -24.078 -10.594 1 94.62 98 SER B CA 1
ATOM 2093 C C . SER B 1 98 ? 11.414 -22.922 -11.484 1 94.62 98 SER B C 1
ATOM 2095 O O . SER B 1 98 ? 10.242 -22.531 -11.492 1 94.62 98 SER B O 1
ATOM 2097 N N . LEU B 1 99 ? 12.398 -22.375 -12.164 1 93 99 LEU B N 1
ATOM 2098 C CA . LEU B 1 99 ? 12.18 -21.328 -13.164 1 93 99 LEU B CA 1
ATOM 2099 C C . LEU B 1 99 ? 12.812 -21.719 -14.5 1 93 99 LEU B C 1
ATOM 2101 O O . LEU B 1 99 ? 13.852 -22.375 -14.523 1 93 99 LEU B O 1
ATOM 2105 N N . PRO B 1 100 ? 12.133 -21.359 -15.594 1 90.94 100 PRO B N 1
ATOM 2106 C CA . PRO B 1 100 ? 12.758 -21.625 -16.891 1 90.94 100 PRO B CA 1
ATOM 2107 C C . PRO B 1 100 ? 14.031 -20.812 -17.109 1 90.94 100 PRO B C 1
ATOM 2109 O O . PRO B 1 100 ? 14.883 -21.188 -17.906 1 90.94 100 PRO B O 1
ATOM 2112 N N . GLY B 1 101 ? 14.211 -19.75 -16.484 1 91.81 101 GLY B N 1
ATOM 2113 C CA . GLY B 1 101 ? 15.352 -18.859 -16.594 1 91.81 101 GLY B CA 1
ATOM 2114 C C . GLY B 1 101 ? 15.734 -18.203 -15.281 1 91.81 101 GLY B C 1
ATOM 2115 O O . GLY B 1 101 ? 15.609 -18.828 -14.219 1 91.81 101 GLY B O 1
ATOM 2116 N N . ARG B 1 102 ? 16.281 -17.078 -15.406 1 94.06 102 ARG B N 1
ATOM 2117 C CA . ARG B 1 102 ? 16.734 -16.359 -14.227 1 94.06 102 ARG B CA 1
ATOM 2118 C C . ARG B 1 102 ? 15.57 -15.695 -13.508 1 94.06 102 ARG B C 1
ATOM 2120 O O . ARG B 1 102 ? 14.461 -15.633 -14.039 1 94.06 102 ARG B O 1
ATOM 2127 N N . MET B 1 103 ? 15.836 -15.305 -12.273 1 97.38 103 MET B N 1
ATOM 2128 C CA . MET B 1 103 ? 14.891 -14.484 -11.516 1 97.38 103 MET B CA 1
ATOM 2129 C C . MET B 1 103 ? 14.422 -13.289 -12.344 1 97.38 103 MET B C 1
ATOM 2131 O O . MET B 1 103 ? 15.242 -12.484 -12.789 1 97.38 103 MET B O 1
ATOM 2135 N N . PRO B 1 104 ? 13.094 -13.219 -12.523 1 98.12 104 PRO B N 1
ATOM 2136 C CA . PRO B 1 104 ? 12.609 -12.211 -13.477 1 98.12 104 PRO B CA 1
ATOM 2137 C C . PRO B 1 104 ? 12.414 -10.836 -12.836 1 98.12 104 PRO B C 1
ATOM 2139 O O . PRO B 1 104 ? 12.117 -9.867 -13.531 1 98.12 104 PRO B O 1
ATOM 2142 N N . PHE B 1 105 ? 12.562 -10.719 -11.547 1 98.5 105 PHE B N 1
ATOM 2143 C CA . PHE B 1 105 ? 12.414 -9.461 -10.812 1 98.5 105 PHE B CA 1
ATOM 2144 C C . PHE B 1 105 ? 13.773 -8.898 -10.422 1 98.5 105 PHE B C 1
ATOM 2146 O O . PHE B 1 105 ? 14.664 -9.641 -10.008 1 98.5 105 PHE B O 1
ATOM 2153 N N . ASN B 1 106 ? 13.875 -7.633 -10.625 1 97.94 106 ASN B N 1
ATOM 2154 C CA . ASN B 1 106 ? 15.125 -6.969 -10.266 1 97.94 106 ASN B CA 1
ATOM 2155 C C . ASN B 1 106 ? 14.891 -5.805 -9.312 1 97.94 106 ASN B C 1
ATOM 2157 O O . ASN B 1 106 ? 13.961 -5.016 -9.5 1 97.94 106 ASN B O 1
ATOM 2161 N N . ARG B 1 107 ? 15.727 -5.781 -8.328 1 96.38 107 ARG B N 1
ATOM 2162 C CA . ARG B 1 107 ? 15.648 -4.668 -7.383 1 96.38 107 ARG B CA 1
ATOM 2163 C C . ARG B 1 107 ? 15.734 -3.33 -8.109 1 96.38 107 ARG B C 1
ATOM 2165 O O . ARG B 1 107 ? 16.516 -3.174 -9.047 1 96.38 107 ARG B O 1
ATOM 2172 N N . GLY B 1 108 ? 14.844 -2.381 -7.605 1 93.56 108 GLY B N 1
ATOM 2173 C CA . GLY B 1 108 ? 14.883 -1.034 -8.156 1 93.56 108 GLY B CA 1
ATOM 2174 C C . GLY B 1 108 ? 14.203 -0.917 -9.508 1 93.56 108 GLY B C 1
ATOM 2175 O O . GLY B 1 108 ? 14.188 0.156 -10.109 1 93.56 108 GLY B O 1
ATOM 2176 N N . GLN B 1 109 ? 13.578 -1.972 -9.969 1 96.44 109 GLN B N 1
ATOM 2177 C CA . GLN B 1 109 ? 13.031 -1.976 -11.32 1 96.44 109 GLN B CA 1
ATOM 2178 C C . GLN B 1 109 ? 11.531 -2.256 -11.305 1 96.44 109 GLN B C 1
ATOM 2180 O O . GLN B 1 109 ? 11.023 -2.898 -10.383 1 96.44 109 GLN B O 1
ATOM 2185 N N . SER B 1 110 ? 10.914 -1.73 -12.32 1 96.56 110 SER B N 1
ATOM 2186 C CA . SER B 1 110 ? 9.484 -1.988 -12.5 1 96.56 110 SER B CA 1
ATOM 2187 C C . SER B 1 110 ? 9.242 -3.42 -12.969 1 96.56 110 SER B C 1
ATOM 2189 O O . SER B 1 110 ? 10.141 -4.066 -13.508 1 96.56 110 SER B O 1
ATOM 2191 N N . PHE B 1 111 ? 8.078 -3.898 -12.695 1 97.56 111 PHE B N 1
ATOM 2192 C CA . PHE B 1 111 ? 7.66 -5.227 -13.133 1 97.56 111 PHE B CA 1
ATOM 2193 C C . PHE B 1 111 ? 6.176 -5.242 -13.477 1 97.56 111 PHE B C 1
ATOM 2195 O O . PHE B 1 111 ? 5.434 -4.34 -13.086 1 97.56 111 PHE B O 1
ATOM 2202 N N . SER B 1 112 ? 5.793 -6.203 -14.258 1 97.94 112 SER B N 1
ATOM 2203 C CA . SER B 1 112 ? 4.395 -6.535 -14.508 1 97.94 112 SER B CA 1
ATOM 2204 C C . SER B 1 112 ? 4.156 -8.039 -14.398 1 97.94 112 SER B C 1
ATOM 2206 O O . SER B 1 112 ? 4.902 -8.828 -14.977 1 97.94 112 SER B O 1
ATOM 2208 N N . VAL B 1 113 ? 3.162 -8.438 -13.625 1 98.38 113 VAL B N 1
ATOM 2209 C CA . VAL B 1 113 ? 2.781 -9.836 -13.461 1 98.38 113 VAL B CA 1
ATOM 2210 C C . VAL B 1 113 ? 1.394 -10.07 -14.055 1 98.38 113 VAL B C 1
ATOM 2212 O O . VAL B 1 113 ? 0.478 -9.266 -13.836 1 98.38 113 VAL B O 1
ATOM 2215 N N . TRP B 1 114 ? 1.312 -11.078 -14.789 1 98.31 114 TRP B N 1
ATOM 2216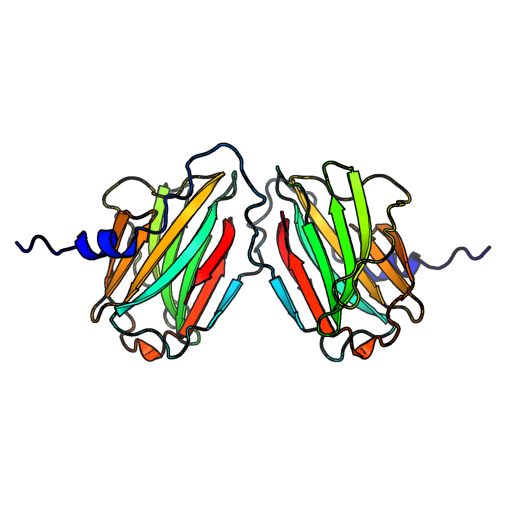 C CA . TRP B 1 114 ? 0.046 -11.539 -15.352 1 98.31 114 TRP B CA 1
ATOM 2217 C C . TRP B 1 114 ? -0.277 -12.953 -14.898 1 98.31 114 TRP B C 1
ATOM 2219 O O . TRP B 1 114 ? 0.528 -13.867 -15.078 1 98.31 114 TRP B O 1
ATOM 2229 N N . ILE B 1 115 ? -1.392 -13.156 -14.25 1 98.62 115 ILE B N 1
ATOM 2230 C CA . ILE B 1 115 ? -1.845 -14.469 -13.812 1 98.62 115 ILE B CA 1
ATOM 2231 C C . ILE B 1 115 ? -3.135 -14.844 -14.547 1 98.62 115 ILE B C 1
ATOM 2233 O O . ILE B 1 115 ? -4.164 -14.188 -14.367 1 98.62 115 ILE B O 1
ATOM 2237 N N . LEU B 1 116 ? -3.053 -15.828 -15.32 1 98.5 116 LEU B N 1
ATOM 2238 C CA . LEU B 1 116 ? -4.203 -16.312 -16.078 1 98.5 116 LEU B CA 1
ATOM 2239 C C . LEU B 1 116 ? -4.746 -17.609 -15.461 1 98.5 116 LEU B C 1
ATOM 2241 O O . LEU B 1 116 ? -3.988 -18.547 -15.195 1 98.5 116 LEU B O 1
ATOM 2245 N N . CYS B 1 117 ? -6.012 -17.641 -15.242 1 98.5 117 CYS B N 1
ATOM 2246 C CA . CYS B 1 117 ? -6.648 -18.844 -14.719 1 98.5 117 CYS B CA 1
ATOM 2247 C C . CYS B 1 117 ? -7.078 -19.781 -15.844 1 98.5 117 CYS B C 1
ATOM 2249 O O . CYS B 1 117 ? -7.828 -19.375 -16.734 1 98.5 117 CYS B O 1
ATOM 2251 N N . GLU B 1 118 ? -6.562 -20.953 -15.781 1 97.75 118 GLU B N 1
ATOM 2252 C CA . GLU B 1 118 ? -7.039 -22.047 -16.625 1 97.75 118 GLU B CA 1
ATOM 2253 C C . GLU B 1 118 ? -7.812 -23.078 -15.805 1 97.75 118 GLU B C 1
ATOM 2255 O O . GLU B 1 118 ? -7.875 -22.984 -14.578 1 97.75 118 GLU B O 1
ATOM 2260 N N . GLY B 1 119 ? -8.414 -24 -16.484 1 96.94 119 GLY B N 1
ATOM 2261 C CA . GLY B 1 119 ? -9.188 -25.016 -15.805 1 96.94 119 GLY B CA 1
ATOM 2262 C C . GLY B 1 119 ? -8.367 -25.828 -14.828 1 96.94 119 GLY B C 1
ATOM 2263 O O . GLY B 1 119 ? -8.875 -26.266 -13.789 1 96.94 119 GLY B O 1
ATOM 2264 N N . HIS B 1 120 ? -7.094 -26.016 -15.188 1 97.81 120 HIS B N 1
ATOM 2265 C CA . HIS B 1 120 ? -6.328 -26.953 -14.375 1 97.81 120 HIS B CA 1
ATOM 2266 C C . HIS B 1 120 ? -5.164 -26.266 -13.68 1 97.81 120 HIS B C 1
ATOM 2268 O O . HIS B 1 120 ? -4.508 -26.859 -12.812 1 97.81 120 HIS B O 1
ATOM 2274 N N . CYS B 1 121 ? -4.914 -25.031 -14.047 1 98.56 121 CYS B N 1
ATOM 2275 C CA . CYS B 1 121 ? -3.736 -24.375 -13.484 1 98.56 121 CYS B CA 1
ATOM 2276 C C . CYS B 1 121 ? -3.83 -22.875 -13.625 1 98.56 121 CYS B C 1
ATOM 2278 O O . CYS B 1 121 ? -4.73 -22.359 -14.289 1 98.56 121 CYS B O 1
ATOM 2280 N N . PHE B 1 122 ? -2.934 -22.172 -12.898 1 98.5 122 PHE B N 1
ATOM 2281 C CA . PHE B 1 122 ? -2.59 -20.781 -13.18 1 98.5 122 PHE B CA 1
ATOM 2282 C C . PHE B 1 122 ? -1.382 -20.703 -14.109 1 98.5 122 PHE B C 1
ATOM 2284 O O . PHE B 1 122 ? -0.402 -21.422 -13.922 1 98.5 122 PHE B O 1
ATOM 2291 N N . LYS B 1 123 ? -1.483 -19.859 -15.07 1 98.31 123 LYS B N 1
ATOM 2292 C CA . LYS B 1 123 ? -0.314 -19.484 -15.867 1 98.31 123 LYS B CA 1
ATOM 2293 C C . LYS B 1 123 ? 0.195 -18.109 -15.484 1 98.31 123 LYS B C 1
ATOM 2295 O O . LYS B 1 123 ? -0.59 -17.156 -15.359 1 98.31 123 LYS B O 1
ATOM 2300 N N . VAL B 1 124 ? 1.509 -18 -15.336 1 98.31 124 VAL B N 1
ATOM 2301 C CA . VAL B 1 124 ? 2.072 -16.75 -14.852 1 98.31 124 VAL B CA 1
ATOM 2302 C C . VAL B 1 124 ? 3.1 -16.219 -15.852 1 98.31 124 VAL B C 1
ATOM 2304 O O . VAL B 1 124 ? 3.941 -16.984 -16.344 1 98.31 124 VAL B O 1
ATOM 2307 N N . ALA B 1 125 ? 2.986 -14.977 -16.156 1 97.88 125 ALA B N 1
ATOM 2308 C CA . ALA B 1 125 ? 3.988 -14.273 -16.938 1 97.88 125 ALA B CA 1
ATOM 2309 C C . ALA B 1 125 ? 4.512 -13.047 -16.203 1 97.88 125 ALA B C 1
ATOM 2311 O O . ALA B 1 125 ? 3.764 -12.375 -15.492 1 97.88 125 ALA B O 1
ATOM 2312 N N . VAL B 1 126 ? 5.777 -12.82 -16.344 1 98 126 VAL B N 1
ATOM 2313 C CA . VAL B 1 126 ? 6.422 -11.609 -15.836 1 98 126 VAL B CA 1
ATOM 2314 C C . VAL B 1 126 ? 7.066 -10.844 -16.984 1 98 126 VAL B C 1
ATOM 2316 O O . VAL B 1 126 ? 7.859 -11.398 -17.75 1 98 126 VAL B O 1
ATOM 2319 N N . ASP B 1 127 ? 6.609 -9.625 -17.047 1 96.5 127 ASP B N 1
ATOM 2320 C CA . ASP B 1 127 ? 7.102 -8.758 -18.109 1 96.5 127 ASP B CA 1
ATOM 2321 C C . ASP B 1 127 ? 6.945 -9.422 -19.469 1 96.5 127 ASP B C 1
ATOM 2323 O O . ASP B 1 127 ? 7.875 -9.422 -20.281 1 96.5 127 ASP B O 1
ATOM 2327 N N . GLY B 1 128 ? 5.867 -10.016 -19.594 1 94.56 128 GLY B N 1
ATOM 2328 C CA . GLY B 1 128 ? 5.488 -10.57 -20.891 1 94.56 128 GLY B CA 1
ATOM 2329 C C . GLY B 1 128 ? 6.086 -11.945 -21.141 1 94.56 128 GLY B C 1
ATOM 2330 O O . GLY B 1 128 ? 5.84 -12.547 -22.188 1 94.56 128 GLY B O 1
ATOM 2331 N N . GLN B 1 129 ? 6.832 -12.461 -20.203 1 95.62 129 GLN B N 1
ATOM 2332 C CA . GLN B 1 129 ? 7.465 -13.766 -20.359 1 95.62 129 GLN B CA 1
ATOM 2333 C C . GLN B 1 129 ? 6.832 -14.797 -19.438 1 95.62 129 GLN B C 1
ATOM 2335 O O . GLN B 1 129 ? 6.738 -14.578 -18.219 1 95.62 129 GLN B O 1
ATOM 2340 N N . HIS B 1 130 ? 6.48 -15.984 -20.109 1 96.31 130 HIS B N 1
ATOM 2341 C CA . HIS B 1 130 ? 5.934 -17.078 -19.328 1 96.31 130 HIS B CA 1
ATOM 2342 C C . HIS B 1 130 ? 6.988 -17.672 -18.391 1 96.31 130 HIS B C 1
ATOM 2344 O O . HIS B 1 130 ? 8.102 -18 -18.828 1 96.31 130 HIS B O 1
ATOM 2350 N N . ILE B 1 131 ? 6.516 -17.844 -17.078 1 96.25 131 ILE B N 1
ATOM 2351 C CA . ILE B 1 131 ? 7.57 -18.328 -16.188 1 96.25 131 ILE B CA 1
ATOM 2352 C C . ILE B 1 131 ? 7.156 -19.641 -15.547 1 96.25 131 ILE B C 1
ATOM 2354 O O . ILE B 1 131 ? 8 -20.422 -15.109 1 96.25 131 ILE B O 1
ATOM 2358 N N . CYS B 1 132 ? 5.801 -19.891 -15.445 1 96.81 132 CYS B N 1
ATOM 2359 C CA . CYS B 1 132 ? 5.43 -21.156 -14.828 1 96.81 132 CYS B CA 1
ATOM 2360 C C . CYS B 1 132 ? 3.934 -21.406 -14.969 1 96.81 132 CYS B C 1
ATOM 2362 O O . CYS B 1 132 ? 3.174 -20.5 -15.32 1 96.81 132 CYS B O 1
ATOM 2364 N N . GLU B 1 133 ? 3.621 -22.625 -14.828 1 97.62 133 GLU B N 1
ATOM 2365 C CA . GLU B 1 133 ? 2.273 -23.109 -14.531 1 97.62 133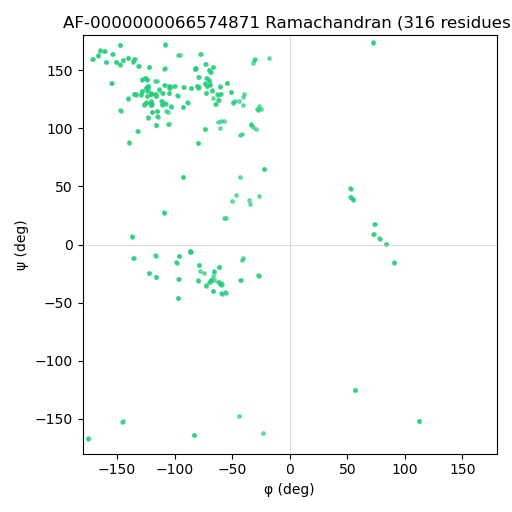 GLU B CA 1
ATOM 2366 C C . GLU B 1 133 ? 2.18 -23.656 -13.109 1 97.62 133 GLU B C 1
ATOM 2368 O O . GLU B 1 133 ? 3.105 -24.312 -12.633 1 97.62 133 GLU B O 1
ATOM 2373 N N . TYR B 1 134 ? 1.106 -23.312 -12.461 1 98.62 134 TYR B N 1
ATOM 2374 C CA . TYR B 1 134 ? 0.863 -23.828 -11.117 1 98.62 134 TYR B CA 1
ATOM 2375 C C . TYR B 1 134 ? -0.472 -24.562 -11.047 1 98.62 134 TYR B C 1
ATOM 2377 O O . TYR B 1 134 ? -1.533 -23.938 -11.078 1 98.62 134 TYR B O 1
ATOM 2385 N N . TYR B 1 135 ? -0.332 -25.859 -10.914 1 98.69 135 TYR B N 1
ATOM 2386 C CA . TYR B 1 135 ? -1.551 -26.656 -10.922 1 98.69 135 TYR B CA 1
ATOM 2387 C C . TYR B 1 135 ? -2.369 -26.422 -9.656 1 98.69 135 TYR B C 1
ATOM 2389 O O . TYR B 1 135 ? -1.816 -26.328 -8.562 1 98.69 135 TYR B O 1
ATOM 2397 N N . HIS B 1 136 ? -3.705 -26.391 -9.914 1 98.62 136 HIS B N 1
ATOM 2398 C CA . HIS B 1 136 ? -4.609 -26.078 -8.82 1 98.62 136 HIS B CA 1
ATOM 2399 C C . HIS B 1 136 ? -4.512 -27.109 -7.703 1 98.62 136 HIS B C 1
ATOM 2401 O O . HIS B 1 136 ? -4.703 -28.297 -7.945 1 98.62 136 HIS B O 1
ATOM 2407 N N . ARG B 1 137 ? -4.23 -26.656 -6.48 1 98.44 137 ARG B N 1
ATOM 2408 C CA . ARG B 1 137 ? -4.336 -27.531 -5.312 1 98.44 137 ARG B CA 1
ATOM 2409 C C . ARG B 1 137 ? -5.68 -27.328 -4.609 1 98.44 137 ARG B C 1
ATOM 2411 O O . ARG B 1 137 ? -6.191 -28.266 -3.977 1 98.44 137 ARG B O 1
ATOM 2418 N N . LEU B 1 138 ? -6.227 -26.156 -4.684 1 98 138 LEU B N 1
ATOM 2419 C CA . LEU B 1 138 ? -7.617 -25.859 -4.352 1 98 138 LEU B CA 1
ATOM 2420 C C . LEU B 1 138 ? -8.453 -25.688 -5.617 1 98 138 LEU B C 1
ATOM 2422 O O . LEU B 1 138 ? -8.234 -24.75 -6.391 1 98 138 LEU B O 1
ATOM 2426 N N . LYS B 1 139 ? -9.398 -26.5 -5.785 1 96.25 139 LYS B N 1
ATOM 2427 C CA . LYS B 1 139 ? -10 -26.672 -7.105 1 96.25 139 LYS B CA 1
ATOM 2428 C C . LYS B 1 139 ? -11.281 -25.844 -7.23 1 96.25 139 LYS B C 1
ATOM 2430 O O . LYS B 1 139 ? -11.805 -25.672 -8.336 1 96.25 139 LYS B O 1
ATOM 2435 N N . ASN B 1 140 ? -11.812 -25.391 -6.121 1 97.31 140 ASN B N 1
ATOM 2436 C CA . ASN B 1 140 ? -12.984 -24.531 -6.219 1 97.31 140 ASN B CA 1
ATOM 2437 C C . ASN B 1 140 ? -12.594 -23.094 -6.578 1 97.31 140 ASN B C 1
ATOM 2439 O O . ASN B 1 140 ? -12.562 -22.219 -5.711 1 97.31 140 ASN B O 1
ATOM 2443 N N . LEU B 1 141 ? -12.492 -22.828 -7.82 1 98.19 141 LEU B N 1
ATOM 2444 C CA . LEU B 1 141 ? -11.898 -21.594 -8.352 1 98.19 141 LEU B CA 1
ATOM 2445 C C . LEU B 1 141 ? -12.758 -20.391 -7.996 1 98.19 141 LEU B C 1
ATOM 2447 O O . LEU B 1 141 ? -12.227 -19.328 -7.617 1 98.19 141 LEU B O 1
ATOM 2451 N N . PRO B 1 142 ? -14.117 -20.484 -8.055 1 97.75 142 PRO B N 1
ATOM 2452 C CA . PRO B 1 142 ? -14.93 -19.297 -7.742 1 97.75 142 PRO B CA 1
ATOM 2453 C C . PRO B 1 142 ? -14.719 -18.797 -6.32 1 97.75 142 PRO B C 1
ATOM 2455 O O . PRO B 1 142 ? -15.023 -17.641 -6.016 1 97.75 142 PRO B O 1
ATOM 2458 N N . ASP B 1 143 ? -14.203 -19.625 -5.477 1 98.12 143 ASP B N 1
ATOM 2459 C CA . ASP B 1 143 ? -13.961 -19.234 -4.09 1 98.12 143 ASP B CA 1
ATOM 2460 C C . ASP B 1 143 ? -12.688 -18.391 -3.969 1 98.12 143 ASP B C 1
ATOM 2462 O O . ASP B 1 143 ? -12.438 -17.766 -2.932 1 98.12 143 ASP B O 1
ATOM 2466 N N . ILE B 1 144 ? -11.875 -18.453 -4.957 1 98.62 144 ILE B N 1
ATOM 2467 C CA . ILE B 1 144 ? -10.711 -17.578 -5.008 1 98.62 144 ILE B CA 1
ATOM 2468 C C . ILE B 1 144 ? -11.148 -16.156 -5.344 1 98.62 144 ILE B C 1
ATOM 2470 O O . ILE B 1 144 ? -11.32 -15.812 -6.52 1 98.62 144 ILE B O 1
ATOM 2474 N N . ASN B 1 145 ? -11.266 -15.273 -4.293 1 98.5 145 ASN B N 1
ATOM 2475 C CA . ASN B 1 145 ? -12 -14.039 -4.547 1 98.5 145 ASN B CA 1
ATOM 2476 C C . ASN B 1 145 ? -11.297 -12.828 -3.938 1 98.5 145 ASN B C 1
ATOM 2478 O O . ASN B 1 145 ? -11.867 -11.742 -3.875 1 98.5 145 ASN B O 1
ATOM 2482 N N . THR B 1 146 ? -10.125 -12.984 -3.414 1 98.25 146 THR B N 1
ATOM 2483 C CA . THR B 1 146 ? -9.375 -11.875 -2.824 1 98.25 146 THR B CA 1
ATOM 2484 C C . THR B 1 146 ? -7.914 -11.914 -3.268 1 98.25 146 THR B C 1
ATOM 2486 O O . THR B 1 146 ? -7.281 -12.977 -3.244 1 98.25 146 THR B O 1
ATOM 2489 N N . LEU B 1 147 ? -7.422 -10.789 -3.752 1 98.25 147 LEU B N 1
ATOM 2490 C CA . LEU B 1 147 ? -6.012 -10.594 -4.055 1 98.25 147 LEU B CA 1
ATOM 2491 C C . LEU B 1 147 ? -5.305 -9.875 -2.91 1 98.25 147 LEU B C 1
ATOM 2493 O O . LEU B 1 147 ? -5.809 -8.883 -2.389 1 98.25 147 LEU B O 1
ATOM 2497 N N . GLU B 1 148 ? -4.262 -10.43 -2.492 1 97.38 148 GLU B N 1
ATOM 2498 C CA . GLU B 1 148 ? -3.402 -9.82 -1.482 1 97.38 148 GLU B CA 1
ATOM 2499 C C . GLU B 1 148 ? -1.987 -9.609 -2.014 1 97.38 148 GLU B C 1
ATOM 2501 O O . GLU B 1 148 ? -1.394 -10.523 -2.588 1 97.38 148 GLU B O 1
ATOM 2506 N N . VAL B 1 149 ? -1.442 -8.422 -1.881 1 97.19 149 VAL B N 1
ATOM 2507 C CA . VAL B 1 149 ? -0.066 -8.133 -2.27 1 97.19 149 VAL B CA 1
ATOM 2508 C C . VAL B 1 149 ? 0.668 -7.457 -1.115 1 97.19 149 VAL B C 1
ATOM 2510 O O . VAL B 1 149 ? 0.15 -6.516 -0.508 1 97.19 149 VAL B O 1
ATOM 2513 N N . ALA B 1 150 ? 1.854 -7.953 -0.835 1 94.94 150 ALA B N 1
ATOM 2514 C CA . ALA B 1 150 ? 2.619 -7.375 0.269 1 94.94 150 ALA B CA 1
ATOM 2515 C C . ALA B 1 150 ? 4.117 -7.59 0.07 1 94.94 150 ALA B C 1
ATOM 2517 O O . ALA B 1 150 ? 4.527 -8.43 -0.733 1 94.94 150 ALA B O 1
ATOM 2518 N N . GLY B 1 151 ? 4.883 -6.77 0.878 1 94.5 151 GLY B N 1
ATOM 2519 C CA . GLY B 1 151 ? 6.332 -6.914 0.836 1 94.5 151 GLY B CA 1
ATOM 2520 C C . GLY B 1 151 ? 7.031 -5.707 0.236 1 94.5 151 GLY B C 1
ATOM 2521 O O . GLY B 1 151 ? 6.539 -4.582 0.341 1 94.5 151 GLY B O 1
ATOM 2522 N N . ASP B 1 152 ? 8.203 -5.965 -0.354 1 93.12 152 ASP B N 1
ATOM 2523 C CA . ASP B 1 152 ? 9.148 -4.902 -0.669 1 93.12 152 ASP B CA 1
ATOM 2524 C C . ASP B 1 152 ? 8.945 -4.387 -2.092 1 93.12 152 ASP B C 1
ATOM 2526 O O . ASP B 1 152 ? 9.875 -4.387 -2.898 1 93.12 152 ASP B O 1
ATOM 2530 N N . ILE B 1 153 ? 7.719 -3.938 -2.295 1 93.94 153 ILE B N 1
ATOM 2531 C CA . ILE B 1 153 ? 7.375 -3.365 -3.592 1 93.94 153 ILE B CA 1
ATOM 2532 C C . ILE B 1 153 ? 6.48 -2.143 -3.396 1 93.94 153 ILE B C 1
ATOM 2534 O O . ILE B 1 153 ? 5.918 -1.946 -2.316 1 93.94 153 ILE B O 1
ATOM 2538 N N . GLN B 1 154 ? 6.48 -1.381 -4.418 1 90.88 154 GLN B N 1
ATOM 2539 C CA . GLN B 1 154 ? 5.473 -0.338 -4.57 1 90.88 154 GLN B CA 1
ATOM 2540 C C . GLN B 1 154 ? 4.508 -0.668 -5.707 1 90.88 154 GLN B C 1
ATOM 2542 O O . GLN B 1 154 ? 4.918 -0.788 -6.863 1 90.88 154 GLN B O 1
ATOM 2547 N N . LEU B 1 155 ? 3.221 -0.775 -5.363 1 93.19 155 LEU B N 1
ATOM 2548 C CA . LEU B 1 155 ? 2.23 -1.127 -6.375 1 93.19 155 LEU B CA 1
ATOM 2549 C C . LEU B 1 155 ? 1.837 0.096 -7.195 1 93.19 155 LEU B C 1
ATOM 2551 O O . LEU B 1 155 ? 1.661 1.187 -6.648 1 93.19 155 LEU B O 1
ATOM 2555 N N . THR B 1 156 ? 1.752 -0.107 -8.5 1 92.31 156 THR B N 1
ATOM 2556 C CA . THR B 1 156 ? 1.36 0.994 -9.375 1 92.31 156 THR B CA 1
ATOM 2557 C C . THR B 1 156 ? 0.037 0.687 -10.07 1 92.31 156 THR B C 1
ATOM 2559 O O . THR B 1 156 ? -0.709 1.602 -10.422 1 92.31 156 THR B O 1
ATOM 2562 N N . HIS B 1 157 ? -0.233 -0.603 -10.266 1 93.25 157 HIS B N 1
ATOM 2563 C CA . HIS B 1 157 ? -1.445 -0.966 -10.984 1 93.25 157 HIS B CA 1
ATOM 2564 C C . HIS B 1 157 ? -1.92 -2.363 -10.602 1 93.25 157 HIS B C 1
ATOM 2566 O O . HIS B 1 157 ? -1.106 -3.277 -10.438 1 93.25 157 HIS B O 1
ATOM 2572 N N . VAL B 1 158 ? -3.291 -2.482 -10.438 1 96.06 158 VAL B N 1
ATOM 2573 C CA . VAL B 1 158 ? -3.914 -3.781 -10.211 1 96.06 158 VAL B CA 1
ATOM 2574 C C . VAL B 1 158 ? -5.23 -3.865 -10.977 1 96.06 158 VAL B C 1
ATOM 2576 O O . VAL B 1 158 ? -6.066 -2.961 -10.891 1 96.06 158 VAL B O 1
ATOM 2579 N N . GLN B 1 159 ? -5.289 -4.844 -11.727 1 95.81 159 GLN B N 1
ATOM 2580 C CA . GLN B 1 159 ? -6.539 -5.121 -12.43 1 95.81 159 GLN B CA 1
ATOM 2581 C C . GLN B 1 159 ? -7.008 -6.551 -12.18 1 95.81 159 GLN B C 1
ATOM 2583 O O . GLN B 1 159 ? -6.281 -7.504 -12.453 1 95.81 159 GLN B O 1
ATOM 2588 N N . THR B 1 160 ? -8.203 -6.707 -11.617 1 95.12 160 THR B N 1
ATOM 2589 C CA . THR B 1 160 ? -8.766 -8.023 -11.32 1 95.12 160 THR B CA 1
ATOM 2590 C C . THR B 1 160 ? -9.969 -8.305 -12.211 1 95.12 160 THR B C 1
ATOM 2592 O O . THR B 1 160 ? -10.633 -7.375 -12.68 1 95.12 160 THR B O 1
#

Sequence (320 aa):
MGRGDWEWYRSFETSKPFPNTLFSPSQQTIPFFTSIPNGFYPSKSINISGVVLPDAKRFHINLRCGGDIAFHLNPRFNEKVVVRNTQINNSWGPEERSLPGRMPFNRGQSFSVWILCEGHCFKVAVDGQHICEYYHRLKNLPDINTLEVAGDIQLTHVQTMGRGDWEWYRSFETSKPFPNTLFSPSQQTIPFFTSIPNGFYPSKSINISGVVLPDAKRFHINLRCGGDIAFHLNPRFNEKVVVRNTQINNSWGPEERSLPGRMPFNRGQSFSVWILCEGHCFKVAVDGQHICEYYHRLKNLPDINTLEVAGDIQLTHVQT

Secondary structure (DSSP, 8-state):
-----THHHHHH--S------SS-S---PPPEEEE-TT---TT-EEEEEEEE-TT--BEEEEEEETTEEEEEEEEETTTTEEEEEEEETTEE-PPB---SSS----TT-EEEEEEEE-SSEEEEEETTEEEEEEE-SS--GGG--EEEEEESEEEEEEE-/-----THHHHHH--S------SS-S---PPPEEEE-TT---TT-EEEEEEEE-TT--BEEEEEEETTEEEEEEEEETTTTEEEEEEEETTEE-PPB---SSS----TT-EEEEEEEE-SSEEEEEETTEEEEEEE-SS--GGG--EEEEEESEEEEEEE-

InterPro domains:
  IPR001079 Galectin, carbohydrate recognition domain [PF00337] (31-159)
  IPR001079 Galectin, carbohydrate recognition domain [PS51304] (32-160)
  IPR001079 Galectin, carbohydrate recognition domain [SM00276] (30-160)
  IPR001079 Galectin, carbohydrate recognition domain [SM00908] (36-160)
  IPR001079 Galectin, carbohydrate recognition domain [cd00070] (31-159)
  IPR013320 Concanavalin A-like lectin/glucanase domain superfamily [SSF49899] (29-159)
  IPR044156 Galectin-like [PTHR11346] (25-159)

Radius of gyration: 22.35 Å; Cα contacts (8 Å, |Δi|>4): 689; chains: 2; bounding box: 38×66×58 Å

Solvent-accessible surface area (backbone atoms only — not comparable to full-atom values): 17671 Å² total; per-residue (Å²): 134,84,81,72,71,61,61,59,59,60,70,68,45,74,58,75,74,74,72,82,70,74,97,64,73,79,74,58,47,61,62,48,76,46,70,27,79,85,22,41,44,65,78,41,53,35,41,41,30,29,31,31,34,71,82,41,54,40,36,38,41,30,36,21,35,86,89,24,30,54,38,34,42,33,44,27,58,86,74,52,36,51,36,33,35,36,30,55,89,88,36,72,57,74,75,43,56,81,58,88,62,74,60,88,74,49,66,60,31,71,51,37,39,37,42,34,30,45,91,62,27,37,41,35,27,49,71,86,37,80,50,49,75,47,67,60,81,58,77,66,40,54,52,34,31,34,42,37,41,41,52,39,55,47,50,44,45,78,45,100,132,84,80,72,69,62,60,60,59,60,70,68,44,72,57,74,73,71,72,80,70,73,100,65,75,79,77,59,47,62,62,47,73,46,69,26,78,84,22,40,46,65,78,41,52,36,40,41,29,30,31,30,35,72,81,42,53,38,36,38,41,33,39,21,34,86,91,24,30,53,38,33,42,32,44,29,57,86,75,54,35,49,35,32,35,36,30,54,89,88,36,73,59,75,75,44,55,80,58,87,61,75,61,89,75,50,66,60,30,71,51,38,40,37,41,35,30,46,90,62,26,36,39,35,25,50,72,87,38,82,48,50,74,47,66,59,80,57,76,66,40,54,53,34,30,34,40,36,40,40,53,38,56,45,50,43,45,77,46,100

Foldseek 3Di:
DDPPCPVVVVVVPPPPPPPPDDPDDQPWDDKDKDWAPQFADAQDKKKWKWAFAQPFQKKWKFQDQVVWTFWIWMQGVVVQWTWIWIGDPNDIDDIDTDWPDTNLHDHGGMKMWMWGDHQFWIWIDIPNHTTDTGGTPPRPGSSRIMMIITGRIGTDDIDD/DDPPCPVVVVVVPPPPPPPPDDVDDQPWDDKDKDWAPQFADAFDKKKWKWAFAQPFQKKWKFQDQVVWTFWIWMQGVVVQWTWIWIGDPNDIDDIDTDWPDTNLHDHGGMKMWMWGDHQFWIWIDIPNHTTDTGGTPPRPGSSRIMMIITGRIGTDDIDD

pLDDT: mean 86.54, std 22.57, range [23.42, 98.94]